Protein AF-A0A9N9FLN1-F1 (afdb_monomer)

Foldseek 3Di:
DPDPPPQPPPPCQFVNFDPAQDDPVCLQVLLQDATPAAFEEQDDQPDPCVVVRRSHHDHDPDGSDVLLRQLLNCLRPQAQQDDDPVSVVVLCCSLAVSLLQSLCVSVVQGKDKDAPDDPPDPPDPVQLAARMFIDTLLATAEGEHEEAAPVCQVVSLVSVLVSVVLDDCQRHFQDPWGWYWYYYHQKIWTDTSVGTRDIARSNDSVSSSSSSSSNSSSSSSVVNCVVRGDPPDPHHQQDWDDDPQWIWHHPSFWIWIAHPNDIDIDGDPDPD

Radius of gyration: 19.83 Å; Cα contacts (8 Å, |Δi|>4): 459; chains: 1; bounding box: 47×54×63 Å

Organism: NCBI:txid1117310

Secondary structure (DSSP, 8-state):
---SS-----GGGTSPPPSSPPPTTTHHHHHTPPPSSPEEESSPP-STTHHHHTTTEEE-SS-S-HHHHHHHHHHHHPPPS-SSHHHHHHHHIIIIIHHHHHHHHHTT--EEEEE-----SS---TTTS-SEEEEETTEEEEEEEEESSGGGHHHHHHHHHHHHS---HHHHTT-S--EEEEEETTEEEEEETTEEEEEEETTSHHHHHHHHHHHHHHHHHHHHHGGGS-SS--S-TT-EEEETTEEEEE-SSEEEEEETTEEEEEE-----

Mean predicted aligned error: 9.8 Å

Structure (mmCIF, N/CA/C/O backbone):
data_AF-A0A9N9FLN1-F1
#
_entry.id   AF-A0A9N9FLN1-F1
#
loop_
_atom_site.group_PDB
_atom_site.id
_atom_site.type_symbol
_atom_site.label_atom_id
_atom_site.label_alt_id
_atom_site.label_comp_id
_atom_site.label_asym_id
_atom_site.label_entity_id
_atom_site.label_seq_id
_atom_site.pdbx_PDB_ins_code
_atom_site.Cartn_x
_atom_site.Cartn_y
_atom_site.Cartn_z
_atom_site.occupancy
_atom_site.B_iso_or_equiv
_atom_site.auth_seq_id
_atom_site.auth_comp_id
_atom_site.auth_asym_id
_atom_site.auth_atom_id
_atom_site.pdbx_PDB_model_num
ATOM 1 N N . GLN A 1 1 ? 23.215 33.094 4.481 1.00 39.38 1 GLN A N 1
ATOM 2 C CA . GLN A 1 1 ? 21.922 32.629 5.021 1.00 39.38 1 GLN A CA 1
ATOM 3 C C . GLN A 1 1 ? 20.939 32.467 3.861 1.00 39.38 1 GLN A C 1
ATOM 5 O O . GLN A 1 1 ? 19.876 33.055 3.868 1.00 39.38 1 GLN A O 1
ATOM 10 N N . GLU A 1 2 ? 21.327 31.676 2.857 1.00 38.28 2 GLU A N 1
ATOM 11 C CA . GLU A 1 2 ? 20.581 31.405 1.618 1.00 38.28 2 GLU A CA 1
ATOM 12 C C . GLU A 1 2 ? 21.163 30.105 1.050 1.00 38.28 2 GLU A C 1
ATOM 14 O O . GLU A 1 2 ? 22.106 30.153 0.278 1.00 38.28 2 GLU A O 1
ATOM 19 N N . PHE A 1 3 ? 20.736 28.940 1.548 1.00 33.19 3 PHE A N 1
ATOM 20 C CA . PHE A 1 3 ? 21.097 27.630 0.965 1.00 33.19 3 PHE A CA 1
ATOM 21 C C . PHE A 1 3 ? 20.171 26.494 1.450 1.00 33.19 3 PHE A C 1
ATOM 23 O O . PHE A 1 3 ? 20.606 25.358 1.608 1.00 33.19 3 PHE A O 1
ATOM 30 N N . LEU A 1 4 ? 18.886 26.773 1.712 1.00 35.00 4 LEU A N 1
ATOM 31 C CA . LEU A 1 4 ? 17.914 25.745 2.134 1.00 35.00 4 LEU A CA 1
ATOM 32 C C . LEU A 1 4 ? 16.505 25.951 1.543 1.00 35.00 4 LEU A C 1
ATOM 34 O O . LEU A 1 4 ? 15.507 25.702 2.209 1.00 35.00 4 LEU A O 1
ATOM 38 N N . THR A 1 5 ? 16.404 26.384 0.287 1.00 37.31 5 THR A N 1
ATOM 39 C CA . THR A 1 5 ? 15.105 26.636 -0.372 1.00 37.31 5 THR A CA 1
ATOM 40 C C . THR A 1 5 ? 15.043 26.119 -1.812 1.00 37.31 5 THR A C 1
ATOM 42 O O . THR A 1 5 ? 14.491 26.784 -2.673 1.00 37.31 5 THR A O 1
ATOM 45 N N . ASN A 1 6 ? 15.599 24.934 -2.108 1.00 36.78 6 ASN A N 1
ATOM 46 C CA . ASN A 1 6 ? 15.465 24.329 -3.448 1.00 36.78 6 ASN A CA 1
ATOM 47 C C . ASN A 1 6 ? 15.562 22.786 -3.450 1.00 36.78 6 ASN A C 1
ATOM 49 O O . ASN A 1 6 ? 16.490 22.212 -4.012 1.00 36.78 6 ASN A O 1
ATOM 53 N N . LYS A 1 7 ? 14.620 22.092 -2.793 1.00 41.94 7 LYS A N 1
ATOM 54 C CA . LYS A 1 7 ? 14.472 20.620 -2.900 1.00 41.94 7 LYS A CA 1
ATOM 55 C C . LYS A 1 7 ? 13.022 20.124 -3.013 1.00 41.94 7 LYS A C 1
ATOM 57 O O . LYS A 1 7 ? 12.770 18.946 -2.800 1.00 41.94 7 LYS A O 1
ATOM 62 N N . ASN A 1 8 ? 12.085 20.995 -3.382 1.00 46.22 8 ASN A N 1
ATOM 63 C CA . ASN A 1 8 ? 10.718 20.588 -3.712 1.00 46.22 8 ASN A CA 1
ATOM 64 C C . ASN A 1 8 ? 10.559 20.533 -5.235 1.00 46.22 8 ASN A C 1
ATOM 66 O O . ASN A 1 8 ? 9.839 21.335 -5.821 1.00 46.22 8 ASN A O 1
ATOM 70 N N . GLU A 1 9 ? 11.257 19.598 -5.883 1.00 54.69 9 GLU A N 1
ATOM 71 C CA . GLU A 1 9 ? 10.738 19.056 -7.141 1.00 54.69 9 GLU A CA 1
ATOM 72 C C . GLU A 1 9 ? 9.580 18.144 -6.734 1.00 54.69 9 GLU A C 1
ATOM 74 O O . GLU A 1 9 ? 9.763 17.049 -6.205 1.00 54.69 9 GLU A O 1
ATOM 79 N N . ASP A 1 10 ? 8.398 18.748 -6.791 1.00 75.69 10 ASP A N 1
ATOM 80 C CA . ASP A 1 10 ? 7.223 18.405 -6.006 1.00 75.69 10 ASP A CA 1
ATOM 81 C C . ASP A 1 10 ? 6.702 17.016 -6.387 1.00 75.69 10 ASP A C 1
ATOM 83 O O . ASP A 1 10 ? 6.451 16.746 -7.562 1.00 75.69 10 ASP A O 1
ATOM 87 N N . ILE A 1 11 ? 6.501 16.124 -5.413 1.00 88.38 11 ILE A N 1
ATOM 88 C CA . ILE A 1 11 ? 5.856 14.822 -5.653 1.00 88.38 11 ILE A CA 1
ATOM 89 C C . ILE A 1 11 ? 4.523 14.993 -6.401 1.00 88.38 11 ILE A C 1
ATOM 91 O O . ILE A 1 11 ? 4.133 14.122 -7.178 1.00 88.38 11 ILE A O 1
ATOM 95 N N . GLU A 1 12 ? 3.872 16.147 -6.239 1.00 90.31 12 GLU A N 1
ATOM 96 C CA . GLU A 1 12 ? 2.662 16.547 -6.956 1.00 90.31 12 GLU A CA 1
ATOM 97 C C . GLU A 1 12 ? 2.828 16.635 -8.480 1.00 90.31 12 GLU A C 1
ATOM 99 O O . GLU A 1 12 ? 1.853 16.422 -9.200 1.00 90.31 12 GLU A O 1
ATOM 104 N N . ALA A 1 13 ? 4.039 16.873 -8.990 1.00 91.25 13 ALA A N 1
ATOM 105 C CA . ALA A 1 13 ? 4.315 16.867 -10.424 1.00 91.25 13 ALA A CA 1
ATOM 106 C C . ALA A 1 13 ? 4.104 15.481 -11.044 1.00 91.25 13 ALA A C 1
ATOM 108 O O . ALA A 1 13 ? 3.700 15.404 -12.200 1.00 91.25 13 ALA A O 1
ATOM 109 N N . PHE A 1 14 ? 4.348 14.411 -10.278 1.00 93.38 14 PHE A N 1
ATOM 110 C CA . PHE A 1 14 ? 4.163 13.013 -10.687 1.00 93.38 14 PHE A CA 1
ATOM 111 C C . PHE A 1 14 ? 2.836 12.430 -10.185 1.00 93.38 14 PHE A C 1
ATOM 113 O O . PHE A 1 14 ? 2.180 11.650 -10.872 1.00 93.38 14 PHE A O 1
ATOM 120 N N . PHE A 1 15 ? 2.438 12.810 -8.974 1.00 93.75 15 PHE A N 1
ATOM 121 C CA . PHE A 1 15 ? 1.274 12.304 -8.260 1.00 93.75 15 PHE A CA 1
ATOM 122 C C . PHE A 1 15 ? 0.477 13.474 -7.673 1.00 93.75 15 PHE A C 1
ATOM 124 O O . PHE A 1 15 ? 0.509 13.701 -6.462 1.00 93.75 15 PHE A O 1
ATOM 131 N N . PRO A 1 16 ? -0.262 14.229 -8.503 1.00 92.69 16 PRO A N 1
ATOM 132 C CA . PRO A 1 16 ? -1.040 15.363 -8.025 1.00 92.69 16 PRO A CA 1
ATOM 133 C C . PRO A 1 16 ? -2.087 14.901 -7.013 1.00 92.69 16 PRO A C 1
ATOM 135 O O . PRO A 1 16 ? -2.614 13.783 -7.102 1.00 92.69 16 PRO A O 1
ATOM 138 N N . LYS A 1 17 ? -2.425 15.757 -6.049 1.00 90.62 17 LYS A N 1
ATOM 139 C CA . LYS A 1 17 ? -3.502 15.457 -5.099 1.00 90.62 17 LYS A CA 1
ATOM 140 C C . LYS A 1 17 ? -4.794 15.150 -5.861 1.00 90.62 17 LYS A C 1
ATOM 142 O O . LYS A 1 17 ? -5.097 15.789 -6.868 1.00 90.62 17 LYS A O 1
ATOM 147 N N . PHE A 1 18 ? -5.568 14.176 -5.387 1.00 89.50 18 PHE A N 1
ATOM 148 C CA . PHE A 1 18 ? -6.909 13.976 -5.934 1.00 89.50 18 PHE A CA 1
ATOM 149 C C . PHE A 1 18 ? -7.767 15.215 -5.659 1.00 89.50 18 PHE A C 1
ATOM 151 O O . PHE A 1 18 ? -7.616 15.846 -4.616 1.00 89.50 18 PHE A O 1
ATOM 158 N N . ILE A 1 19 ? -8.665 15.567 -6.580 1.00 86.00 19 ILE A N 1
ATOM 159 C CA . ILE A 1 19 ? -9.515 16.766 -6.451 1.00 86.00 19 ILE A CA 1
ATOM 160 C C . ILE A 1 19 ? -10.523 16.602 -5.305 1.00 86.00 19 ILE A C 1
ATOM 162 O O . ILE A 1 19 ? -10.852 17.559 -4.610 1.00 86.00 19 ILE A O 1
ATOM 166 N N . LYS A 1 20 ? -10.996 15.372 -5.095 1.00 84.62 20 LYS A N 1
ATOM 167 C CA . LYS A 1 20 ? -11.959 15.001 -4.060 1.00 84.62 20 LYS A CA 1
ATOM 168 C C . LYS A 1 20 ? -11.554 13.685 -3.415 1.00 84.62 20 LYS A C 1
ATOM 170 O O . LYS A 1 20 ? -10.763 12.930 -3.984 1.00 84.62 20 LYS A O 1
ATOM 175 N N . LEU A 1 21 ? -12.159 13.394 -2.268 1.00 81.75 21 LEU A N 1
ATOM 176 C CA . LEU A 1 21 ? -12.114 12.050 -1.724 1.00 81.75 21 LEU A CA 1
ATOM 177 C C . LEU A 1 21 ? -12.882 11.088 -2.654 1.00 81.75 21 LEU A C 1
ATOM 179 O O . LEU A 1 21 ? -14.057 11.357 -2.920 1.00 81.75 21 LEU A O 1
ATOM 183 N N . PRO A 1 22 ? -12.266 9.985 -3.120 1.00 80.31 22 PRO A N 1
ATOM 184 C CA . PRO A 1 22 ? -12.986 8.946 -3.842 1.00 80.31 22 PRO A CA 1
ATOM 185 C C . PRO A 1 22 ? -14.141 8.380 -3.028 1.00 80.31 22 PRO A C 1
ATOM 187 O O . PRO A 1 22 ? -13.954 8.018 -1.857 1.00 80.31 22 PRO A O 1
ATOM 190 N N . ASN A 1 23 ? -15.297 8.219 -3.669 1.00 80.44 23 ASN A N 1
ATOM 191 C CA . ASN A 1 23 ? -16.299 7.289 -3.159 1.00 80.44 23 ASN A CA 1
ATOM 192 C C . ASN A 1 23 ? -15.838 5.837 -3.405 1.00 80.44 23 ASN A C 1
ATOM 194 O O . ASN A 1 23 ? -14.861 5.585 -4.109 1.00 80.44 23 ASN A O 1
ATOM 198 N N . VAL A 1 24 ? -16.541 4.875 -2.810 1.00 78.25 24 VAL A N 1
ATOM 199 C CA . VAL A 1 24 ? -16.146 3.461 -2.856 1.00 78.25 24 VAL A CA 1
ATOM 200 C C . VAL A 1 24 ? -16.157 2.876 -4.276 1.00 78.25 24 VAL A C 1
ATOM 202 O O . VAL A 1 24 ? -15.337 2.014 -4.576 1.00 78.25 24 VAL A O 1
ATOM 205 N N . GLU A 1 25 ? -17.040 3.356 -5.151 1.00 80.19 25 GLU A N 1
ATOM 206 C CA . GLU A 1 25 ? -17.157 2.897 -6.543 1.00 80.19 25 GLU A CA 1
ATOM 207 C C . GLU A 1 25 ? -15.982 3.394 -7.399 1.00 80.19 25 GLU A C 1
ATOM 209 O O . GLU A 1 25 ? -15.471 2.663 -8.241 1.00 80.19 25 GLU A O 1
ATOM 214 N N . GLU A 1 26 ? -15.499 4.610 -7.135 1.00 83.44 26 GLU A N 1
ATOM 215 C CA . GLU A 1 26 ? -14.376 5.241 -7.844 1.00 83.44 26 GLU A CA 1
ATOM 216 C C . GLU A 1 26 ? -13.002 4.751 -7.351 1.00 83.44 26 GLU A C 1
ATOM 218 O O . GLU A 1 26 ? -11.983 4.972 -8.012 1.00 83.44 26 GLU A O 1
ATOM 223 N N . LEU A 1 27 ? -12.945 4.123 -6.170 1.00 82.62 27 LEU A N 1
ATOM 224 C CA . LEU A 1 27 ? -11.689 3.764 -5.510 1.00 82.62 27 LEU A CA 1
ATOM 225 C C . LEU A 1 27 ? -10.809 2.858 -6.363 1.00 82.62 27 LEU A C 1
ATOM 227 O O . LEU A 1 27 ? -9.599 3.061 -6.380 1.00 82.62 27 LEU A O 1
ATOM 231 N N . ASN A 1 28 ? -11.385 1.863 -7.040 1.00 80.94 28 ASN A N 1
ATOM 232 C CA . ASN A 1 28 ? -10.574 0.884 -7.759 1.00 80.94 28 ASN A CA 1
ATOM 233 C C . ASN A 1 28 ? -9.781 1.549 -8.892 1.00 80.94 28 ASN A C 1
ATOM 235 O O . ASN A 1 28 ? -8.555 1.449 -8.949 1.00 80.94 28 ASN A O 1
ATOM 239 N N . ASP A 1 29 ? -10.472 2.336 -9.716 1.00 84.31 29 ASP A N 1
ATOM 240 C CA . ASP A 1 29 ? -9.860 3.072 -10.822 1.00 84.31 29 ASP A CA 1
ATOM 241 C C . ASP A 1 29 ? -8.846 4.104 -10.313 1.00 84.31 29 ASP A C 1
ATOM 243 O O . ASP A 1 29 ? -7.746 4.243 -10.857 1.00 84.31 29 ASP A O 1
ATOM 247 N N . LEU A 1 30 ? -9.171 4.805 -9.221 1.00 88.56 30 LEU A N 1
ATOM 248 C CA . LEU A 1 30 ? -8.286 5.823 -8.658 1.00 88.56 30 LEU A CA 1
ATOM 249 C C . LEU A 1 30 ? -7.017 5.230 -8.051 1.00 88.56 30 LEU A C 1
ATOM 251 O O . LEU A 1 30 ? -5.936 5.799 -8.233 1.00 88.56 30 LEU A O 1
ATOM 255 N N . LEU A 1 31 ? -7.108 4.075 -7.394 1.00 89.50 31 LEU A N 1
ATOM 256 C CA . LEU A 1 31 ? -5.949 3.376 -6.846 1.00 89.50 31 LEU A CA 1
ATOM 257 C C . LEU A 1 31 ? -4.990 2.879 -7.936 1.00 89.50 31 LEU A C 1
ATOM 259 O O . LEU A 1 31 ? -3.790 2.800 -7.678 1.00 89.50 31 LEU A O 1
ATOM 263 N N . GLN A 1 32 ? -5.470 2.669 -9.163 1.00 87.31 32 GLN A N 1
ATOM 264 C CA . GLN A 1 32 ? -4.646 2.287 -10.318 1.00 87.31 32 GLN A CA 1
ATOM 265 C C . GLN A 1 32 ? -4.161 3.465 -11.172 1.00 87.31 32 GLN A C 1
ATOM 267 O O . GLN A 1 32 ? -3.510 3.258 -12.204 1.00 87.31 32 GLN A O 1
ATOM 272 N N . THR A 1 33 ? -4.439 4.705 -10.756 1.00 91.88 33 THR A N 1
ATOM 273 C CA . THR A 1 33 ? -4.038 5.900 -11.508 1.00 91.88 33 THR A CA 1
ATOM 274 C C . THR A 1 33 ? -2.514 5.924 -11.688 1.00 91.88 33 THR A C 1
ATOM 276 O O . THR A 1 33 ? -1.794 5.958 -10.683 1.00 91.88 33 THR A O 1
ATOM 279 N N . PRO A 1 34 ? -1.996 5.917 -12.933 1.00 94.81 34 PRO A N 1
ATOM 280 C CA . PRO A 1 34 ? -0.563 6.021 -13.180 1.00 94.81 34 PRO A CA 1
ATOM 281 C C . PRO A 1 34 ? -0.034 7.399 -12.756 1.00 94.81 34 PRO A C 1
ATOM 283 O O . PRO A 1 34 ? -0.818 8.343 -12.612 1.00 94.81 34 PRO A O 1
ATOM 286 N N . PRO A 1 35 ? 1.289 7.550 -12.576 1.00 95.31 35 PRO A N 1
ATOM 287 C CA . PRO A 1 35 ? 1.868 8.877 -12.462 1.00 95.31 35 PRO A CA 1
ATOM 288 C C . PRO A 1 35 ? 1.587 9.683 -13.742 1.00 95.31 35 PRO A C 1
ATOM 290 O O . PRO A 1 35 ? 1.439 9.127 -14.831 1.00 95.31 35 PRO A O 1
ATOM 293 N N . THR A 1 36 ? 1.517 11.004 -13.617 1.00 95.19 36 THR A N 1
ATOM 294 C CA . THR A 1 36 ? 1.313 11.944 -14.741 1.00 95.19 36 THR A CA 1
ATOM 295 C C . THR A 1 36 ? 2.416 11.851 -15.793 1.00 95.19 36 THR A C 1
ATOM 297 O O . THR A 1 36 ? 2.175 12.099 -16.973 1.00 95.19 36 THR A O 1
ATOM 300 N N . GLN A 1 37 ? 3.617 11.469 -15.366 1.00 93.50 37 GLN A N 1
ATOM 301 C CA . GLN A 1 37 ? 4.755 11.152 -16.211 1.00 93.50 37 GLN A CA 1
ATOM 302 C C . GLN A 1 37 ? 5.516 9.955 -15.620 1.00 93.50 37 GLN A C 1
ATOM 304 O O . GLN A 1 37 ? 5.497 9.771 -14.401 1.00 93.50 37 GLN A O 1
ATOM 309 N N . PRO A 1 38 ? 6.190 9.134 -16.441 1.00 94.56 38 PRO A N 1
ATOM 310 C CA . PRO A 1 38 ? 6.887 7.953 -15.946 1.00 94.56 38 PRO A CA 1
ATOM 311 C C . PRO A 1 38 ? 7.956 8.306 -14.902 1.00 94.56 38 PRO A C 1
ATOM 313 O O . PRO A 1 38 ? 8.709 9.264 -15.072 1.00 94.56 38 PRO A O 1
ATOM 316 N N . ILE A 1 39 ? 8.041 7.513 -13.835 1.00 95.00 39 ILE A N 1
ATOM 317 C CA . ILE A 1 39 ? 9.051 7.669 -12.787 1.00 95.00 39 ILE A CA 1
ATOM 318 C C . ILE A 1 39 ? 10.407 7.215 -13.309 1.00 95.00 39 ILE A C 1
ATOM 320 O O . ILE A 1 39 ? 10.560 6.115 -13.839 1.00 95.00 39 ILE A O 1
ATOM 324 N N . GLU A 1 40 ? 11.411 8.058 -13.125 1.00 94.56 40 GLU A N 1
ATOM 325 C CA . GLU A 1 40 ? 12.783 7.736 -13.485 1.00 94.56 40 GLU A CA 1
ATOM 326 C C . GLU A 1 40 ? 13.343 6.654 -12.551 1.00 94.56 40 GLU A C 1
ATOM 328 O O . GLU A 1 40 ? 13.379 6.819 -11.330 1.00 94.56 40 GLU A O 1
ATOM 333 N N . VAL A 1 41 ? 13.790 5.543 -13.133 1.00 94.81 41 VAL A N 1
ATOM 334 C CA . VAL A 1 41 ? 14.356 4.386 -12.427 1.00 94.81 41 VAL A CA 1
ATOM 335 C C . VAL A 1 41 ? 15.773 4.104 -12.907 1.00 94.81 41 VAL A C 1
ATOM 337 O O . VAL A 1 41 ? 16.114 4.369 -14.065 1.00 94.81 41 VAL A O 1
ATOM 340 N N . ARG A 1 42 ? 16.616 3.567 -12.026 1.00 92.44 42 ARG A N 1
ATOM 341 C CA . ARG A 1 42 ? 17.992 3.178 -12.378 1.00 92.44 42 ARG A CA 1
ATOM 342 C C . ARG A 1 42 ? 18.033 1.759 -12.923 1.00 92.44 42 ARG A C 1
ATOM 344 O O . ARG A 1 42 ? 18.808 1.467 -13.841 1.00 92.44 42 ARG A O 1
ATOM 351 N N . GLU A 1 43 ? 17.190 0.906 -12.358 1.00 89.00 43 GLU A N 1
ATOM 352 C CA . GLU A 1 43 ? 17.158 -0.515 -12.647 1.00 89.00 43 GLU A CA 1
ATOM 353 C C . GLU A 1 43 ? 16.539 -0.796 -14.014 1.00 89.00 43 GLU A C 1
ATOM 355 O O . GLU A 1 43 ? 15.642 -0.101 -14.501 1.00 89.00 43 GLU A O 1
ATOM 360 N N . GLN A 1 44 ? 17.062 -1.827 -14.671 1.00 81.94 44 GLN A N 1
ATOM 361 C CA . GLN A 1 44 ? 16.551 -2.268 -15.958 1.00 81.94 44 GLN A CA 1
ATOM 362 C C . GLN A 1 44 ? 15.489 -3.343 -15.743 1.00 81.94 44 GLN A C 1
ATOM 364 O O . GLN A 1 44 ? 15.751 -4.378 -15.138 1.00 81.94 44 GLN A O 1
ATOM 369 N N . VAL A 1 45 ? 14.304 -3.137 -16.315 1.00 80.12 45 VAL A N 1
ATOM 370 C CA . VAL A 1 45 ? 13.325 -4.217 -16.458 1.00 80.12 45 VAL A CA 1
ATOM 371 C C . VAL A 1 45 ? 13.781 -5.122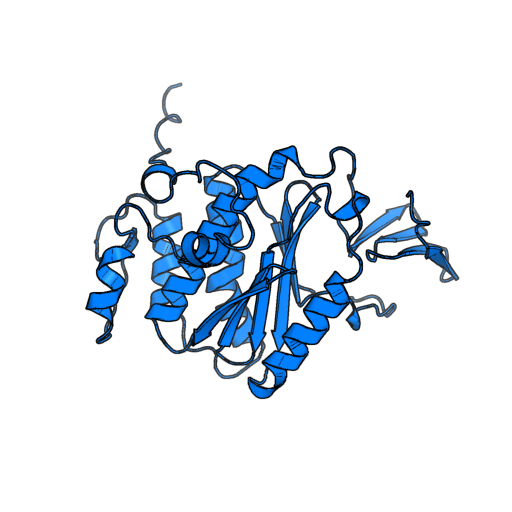 -17.598 1.00 80.12 45 VAL A C 1
ATOM 373 O O . VAL A 1 45 ? 13.900 -4.677 -18.740 1.00 80.12 45 VAL A O 1
ATOM 376 N N . LEU A 1 46 ? 14.065 -6.381 -17.275 1.00 69.38 46 LEU A N 1
ATOM 377 C CA . LEU A 1 46 ? 14.545 -7.394 -18.225 1.00 69.38 46 LEU A CA 1
ATOM 378 C C . LEU A 1 46 ? 13.402 -8.153 -18.925 1.00 69.38 46 LEU A C 1
ATOM 380 O O . LEU A 1 46 ? 13.660 -9.040 -19.732 1.00 69.38 46 LEU A O 1
ATOM 384 N N . ASP A 1 47 ? 12.151 -7.814 -18.609 1.00 65.38 47 ASP A N 1
ATOM 385 C CA . ASP A 1 47 ? 10.969 -8.611 -18.934 1.00 65.38 47 ASP A CA 1
ATOM 386 C C . ASP A 1 47 ? 10.214 -8.130 -20.190 1.00 65.38 47 ASP A C 1
ATOM 388 O O . ASP A 1 47 ? 10.232 -6.952 -20.565 1.00 65.38 47 ASP A O 1
ATOM 392 N N . SER A 1 48 ? 9.473 -9.058 -20.794 1.00 63.03 48 SER A N 1
ATOM 393 C CA . SER A 1 48 ? 8.502 -8.868 -21.879 1.00 63.03 48 SER A CA 1
ATOM 394 C C . SER A 1 48 ? 7.415 -7.823 -21.572 1.00 63.03 48 SER A C 1
ATOM 396 O O . SER A 1 48 ? 6.838 -7.228 -22.486 1.00 63.03 48 SER A O 1
ATOM 398 N N . ASP A 1 49 ? 7.188 -7.523 -20.292 1.00 67.62 49 ASP A N 1
ATOM 399 C CA . ASP A 1 49 ? 6.206 -6.549 -19.813 1.00 67.62 49 ASP A CA 1
ATOM 400 C C . ASP A 1 49 ? 6.651 -5.080 -19.907 1.00 67.62 49 ASP A C 1
ATOM 402 O O . ASP A 1 49 ? 5.863 -4.182 -19.591 1.00 67.62 49 ASP A O 1
ATOM 406 N N . LEU A 1 50 ? 7.868 -4.787 -20.390 1.00 73.25 50 LEU A N 1
ATOM 407 C CA . LEU A 1 50 ? 8.375 -3.412 -20.498 1.00 73.25 50 LEU A CA 1
ATOM 408 C C . LEU A 1 50 ? 7.387 -2.474 -21.212 1.00 73.25 50 LEU A C 1
ATOM 410 O O . LEU A 1 50 ? 7.234 -1.324 -20.810 1.00 73.25 50 LEU A O 1
ATOM 414 N N . ALA A 1 51 ? 6.677 -2.960 -22.236 1.00 82.56 51 ALA A N 1
ATOM 415 C CA . ALA A 1 51 ? 5.671 -2.176 -22.952 1.00 82.56 51 ALA A CA 1
ATOM 416 C C . ALA A 1 51 ? 4.509 -1.712 -22.052 1.00 82.56 51 ALA A C 1
ATOM 418 O O . ALA A 1 51 ? 4.087 -0.560 -22.163 1.00 82.56 51 ALA A O 1
ATOM 419 N N . LYS A 1 52 ? 4.034 -2.566 -21.135 1.00 85.62 52 LYS A N 1
ATOM 420 C CA . LYS A 1 52 ? 2.963 -2.242 -20.173 1.00 85.62 52 LYS A CA 1
ATOM 421 C C . LYS A 1 52 ? 3.433 -1.245 -19.110 1.00 85.62 52 LYS A C 1
ATOM 423 O O . LYS A 1 52 ? 2.626 -0.503 -18.552 1.00 85.62 52 LYS A O 1
ATOM 428 N N . LEU A 1 53 ? 4.741 -1.211 -18.860 1.00 90.38 53 LEU A N 1
ATOM 429 C CA . LEU A 1 53 ? 5.365 -0.428 -17.799 1.00 90.38 53 LEU A CA 1
ATOM 430 C C . LEU A 1 53 ? 5.797 0.981 -18.208 1.00 90.38 53 LEU A C 1
ATOM 432 O O . LEU A 1 53 ? 6.028 1.812 -17.332 1.00 90.38 53 LEU A O 1
ATOM 436 N N . LYS A 1 54 ? 5.828 1.295 -19.510 1.00 90.75 54 LYS A N 1
ATOM 437 C CA . LYS A 1 54 ? 6.272 2.608 -20.022 1.00 90.75 54 LYS A CA 1
ATOM 438 C C . LYS A 1 54 ? 5.496 3.800 -19.462 1.00 90.75 54 LYS A C 1
ATOM 440 O O . LYS A 1 54 ? 6.037 4.896 -19.424 1.00 90.75 54 LYS A O 1
ATOM 445 N N . LYS A 1 55 ? 4.237 3.602 -19.054 1.00 93.81 55 LYS A N 1
ATOM 446 C CA . LYS A 1 55 ? 3.412 4.657 -18.439 1.00 93.81 55 LYS A CA 1
ATOM 447 C C . LYS A 1 55 ? 3.708 4.882 -16.951 1.00 93.81 55 LYS A C 1
ATOM 449 O O . LYS A 1 55 ? 3.262 5.875 -16.397 1.00 93.81 55 LYS A O 1
ATOM 454 N N . TYR A 1 56 ? 4.431 3.966 -16.308 1.00 94.94 56 TYR A N 1
ATOM 455 C CA . TYR A 1 56 ? 4.765 4.037 -14.885 1.00 94.94 56 TYR A CA 1
ATOM 456 C C . TYR A 1 56 ? 6.220 4.410 -14.652 1.00 94.94 56 TYR A C 1
ATOM 458 O O . TYR A 1 56 ? 6.499 5.170 -13.733 1.00 94.94 56 TYR A O 1
ATOM 466 N N . ILE A 1 57 ? 7.136 3.878 -15.464 1.00 94.31 57 ILE A N 1
ATOM 467 C CA . ILE A 1 57 ? 8.576 4.022 -15.256 1.00 94.31 57 ILE A CA 1
ATOM 468 C C . ILE A 1 57 ? 9.330 4.279 -16.560 1.00 94.31 57 ILE A C 1
ATOM 470 O O . ILE A 1 57 ? 8.932 3.827 -17.637 1.00 94.31 57 ILE A O 1
ATOM 474 N N . ILE A 1 58 ? 10.459 4.969 -16.443 1.00 93.56 58 ILE A N 1
ATOM 475 C CA . ILE A 1 58 ? 11.426 5.181 -17.516 1.00 93.56 58 ILE A CA 1
ATOM 476 C C . ILE A 1 58 ? 12.840 5.012 -16.969 1.00 93.56 58 ILE A C 1
ATOM 478 O O . ILE A 1 58 ? 13.190 5.564 -15.930 1.00 93.56 58 ILE A O 1
ATOM 482 N N . ARG A 1 59 ? 13.682 4.244 -17.663 1.00 92.50 59 ARG A N 1
ATOM 483 C CA . ARG A 1 59 ? 15.078 4.090 -17.247 1.00 92.50 59 ARG A CA 1
ATOM 484 C C . ARG A 1 59 ? 15.836 5.392 -17.489 1.00 92.50 59 ARG A C 1
ATOM 486 O O . ARG A 1 59 ? 15.869 5.874 -18.620 1.00 92.50 59 ARG A O 1
ATOM 493 N N . SER A 1 60 ? 16.499 5.905 -16.459 1.00 92.19 60 SER A N 1
ATOM 494 C CA . SER A 1 60 ? 17.312 7.115 -16.548 1.00 92.19 60 SER A CA 1
ATOM 495 C C . SER A 1 60 ? 18.548 7.036 -15.641 1.00 92.19 60 SER A C 1
ATOM 497 O O . SER A 1 60 ? 18.452 6.588 -14.499 1.00 92.19 60 SER A O 1
ATOM 499 N N . PRO A 1 61 ? 19.729 7.493 -16.102 1.00 87.94 61 PRO A N 1
ATOM 500 C CA . PRO A 1 61 ? 20.919 7.595 -15.255 1.00 87.94 61 PRO A CA 1
ATOM 501 C C . PRO A 1 61 ? 20.825 8.734 -14.226 1.00 87.94 61 PRO A C 1
ATOM 503 O O . PRO A 1 61 ? 21.613 8.778 -13.281 1.00 87.94 61 PRO A O 1
ATOM 506 N N . ARG A 1 62 ? 19.893 9.675 -14.413 1.00 89.56 62 ARG A N 1
ATOM 507 C CA . ARG A 1 62 ? 19.622 10.789 -13.499 1.00 89.56 62 ARG A CA 1
ATOM 508 C C . ARG A 1 62 ? 18.170 10.702 -13.057 1.00 89.56 62 ARG A C 1
ATOM 510 O O . ARG A 1 62 ? 17.306 10.497 -13.896 1.00 89.56 62 ARG A O 1
ATOM 517 N N . VAL A 1 63 ? 17.930 10.841 -11.759 1.00 91.19 63 VAL A N 1
ATOM 518 C CA . VAL A 1 63 ? 16.576 10.780 -11.203 1.00 91.19 63 VAL A CA 1
ATOM 519 C C . VAL A 1 63 ? 16.269 12.076 -10.465 1.00 91.19 63 VAL A C 1
ATOM 521 O O . VAL A 1 63 ? 17.079 12.504 -9.636 1.00 91.19 63 VAL A O 1
ATOM 524 N N . SER A 1 64 ? 15.119 12.678 -10.754 1.00 89.50 64 SER A N 1
ATOM 525 C CA . SER A 1 64 ? 14.637 13.906 -10.114 1.00 89.50 64 SER A CA 1
ATOM 526 C C . SER A 1 64 ? 14.298 13.689 -8.643 1.00 89.50 64 SER A C 1
ATOM 528 O O . SER A 1 64 ? 14.715 14.465 -7.788 1.00 89.50 64 SER A O 1
ATOM 530 N N . ILE A 1 65 ? 13.601 12.591 -8.321 1.00 91.56 65 ILE A N 1
ATOM 531 C CA . ILE A 1 65 ? 13.178 12.279 -6.947 1.00 91.56 65 ILE A CA 1
ATOM 532 C C . ILE A 1 65 ? 13.761 10.919 -6.524 1.00 91.56 65 ILE A C 1
ATOM 534 O O . ILE A 1 65 ? 13.161 9.871 -6.793 1.00 91.56 65 ILE A O 1
ATOM 538 N N . PRO A 1 66 ? 14.937 10.895 -5.861 1.00 93.12 66 PRO A N 1
ATOM 539 C CA . PRO A 1 66 ? 15.616 9.659 -5.469 1.00 93.12 66 PRO A CA 1
ATOM 540 C C . PRO A 1 66 ? 14.786 8.740 -4.573 1.00 93.12 66 PRO A C 1
ATOM 542 O O . PRO A 1 66 ? 14.958 7.524 -4.627 1.00 93.12 66 PRO A O 1
ATOM 545 N N . GLU A 1 67 ? 13.935 9.299 -3.716 1.00 94.00 67 GLU A N 1
ATOM 546 C CA . GLU A 1 67 ? 13.004 8.576 -2.849 1.00 94.00 67 GLU A CA 1
ATOM 547 C C . GLU A 1 67 ? 12.003 7.766 -3.671 1.00 94.00 67 GLU A C 1
ATOM 549 O O . GLU A 1 67 ? 11.901 6.562 -3.461 1.00 94.00 67 GLU A O 1
ATOM 554 N N . LEU A 1 68 ? 11.323 8.401 -4.635 1.00 93.62 68 LEU A N 1
ATOM 555 C CA . LEU A 1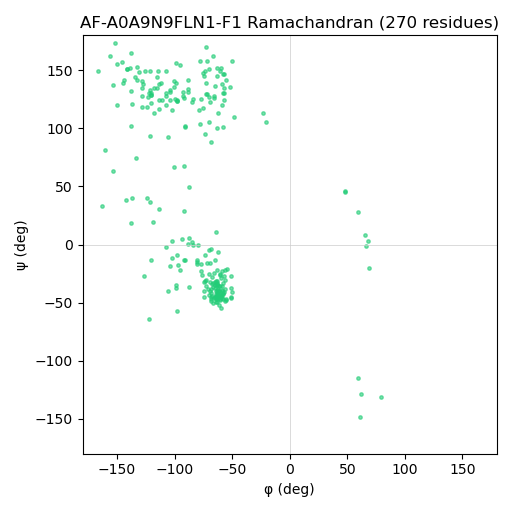 68 ? 10.374 7.738 -5.533 1.00 93.62 68 LEU A CA 1
ATOM 556 C C . LEU A 1 68 ? 11.078 6.694 -6.394 1.00 93.62 68 LEU A C 1
ATOM 558 O O . LEU A 1 68 ? 10.649 5.546 -6.419 1.00 93.62 68 LEU A O 1
ATOM 562 N N . SER A 1 69 ? 12.195 7.062 -7.026 1.00 95.12 69 SER A N 1
ATOM 563 C CA . SER A 1 69 ? 13.004 6.144 -7.837 1.00 95.12 69 SER A CA 1
ATOM 564 C C . SER A 1 69 ? 13.334 4.850 -7.081 1.00 95.12 69 SER A C 1
ATOM 566 O O . SER A 1 69 ? 13.135 3.767 -7.625 1.00 95.12 69 SER A O 1
ATOM 568 N N . ARG A 1 70 ? 13.740 4.941 -5.806 1.00 95.50 70 ARG A N 1
ATOM 569 C CA . ARG A 1 70 ? 14.062 3.768 -4.973 1.00 95.50 70 ARG A CA 1
ATOM 570 C C . ARG A 1 70 ? 12.873 2.838 -4.728 1.00 95.50 70 ARG A C 1
ATOM 572 O O . ARG A 1 70 ? 13.084 1.633 -4.627 1.00 95.50 70 ARG A O 1
ATOM 579 N N . LEU A 1 71 ? 11.649 3.361 -4.630 1.00 96.25 71 LEU A N 1
ATOM 580 C CA . LEU A 1 71 ? 10.451 2.526 -4.461 1.00 96.25 71 LEU A CA 1
ATOM 581 C C . LEU A 1 71 ? 10.226 1.643 -5.692 1.00 96.25 71 LEU A C 1
ATOM 583 O O . LEU A 1 71 ? 9.987 0.443 -5.567 1.00 96.25 71 LEU A O 1
ATOM 587 N N . PHE A 1 72 ? 10.348 2.230 -6.882 1.00 95.50 72 PHE A N 1
ATOM 588 C CA . PHE A 1 72 ? 10.165 1.508 -8.139 1.00 95.50 72 PHE A CA 1
ATOM 589 C C . PHE A 1 72 ? 11.356 0.595 -8.454 1.00 95.50 72 PHE A C 1
ATOM 591 O O . PHE A 1 72 ? 11.134 -0.546 -8.846 1.00 95.50 72 PHE A O 1
ATOM 598 N N . ASP A 1 73 ? 12.597 1.025 -8.203 1.00 94.56 73 ASP A N 1
ATOM 599 C CA . ASP A 1 73 ? 13.787 0.163 -8.301 1.00 94.56 73 ASP A CA 1
ATOM 600 C C . ASP A 1 73 ? 13.641 -1.073 -7.387 1.00 94.56 73 ASP A C 1
ATOM 602 O O . ASP A 1 73 ? 13.927 -2.201 -7.796 1.00 94.56 73 ASP A O 1
ATOM 606 N N . GLY A 1 74 ? 13.113 -0.890 -6.170 1.00 93.00 74 GLY A N 1
ATOM 607 C CA . GLY A 1 74 ? 12.778 -1.982 -5.254 1.00 93.00 74 GLY A CA 1
ATOM 608 C C . GLY A 1 74 ? 11.698 -2.922 -5.801 1.00 93.00 74 GLY A C 1
ATOM 609 O O . GLY A 1 74 ? 11.834 -4.141 -5.706 1.00 93.00 74 GLY A O 1
ATOM 610 N N . ALA A 1 75 ? 10.647 -2.396 -6.434 1.00 93.12 75 ALA A N 1
ATOM 611 C CA . ALA A 1 75 ? 9.631 -3.221 -7.095 1.00 93.12 75 ALA A CA 1
ATOM 612 C C . ALA A 1 75 ? 10.193 -4.020 -8.283 1.00 93.12 75 ALA A C 1
ATOM 614 O O . ALA A 1 75 ? 9.788 -5.160 -8.508 1.00 93.12 75 ALA A O 1
ATOM 615 N N . ILE A 1 76 ? 11.153 -3.457 -9.018 1.00 92.06 76 ILE A N 1
ATOM 616 C CA . ILE A 1 76 ? 11.814 -4.136 -10.139 1.00 92.06 76 ILE A CA 1
ATOM 617 C C . ILE A 1 76 ? 12.686 -5.287 -9.623 1.00 92.06 76 ILE A C 1
ATOM 619 O O . ILE A 1 76 ? 12.587 -6.408 -10.122 1.00 92.06 76 ILE A O 1
ATOM 623 N N . THR A 1 77 ? 13.507 -5.013 -8.608 1.00 89.56 77 THR A N 1
ATOM 624 C CA . THR A 1 77 ? 14.578 -5.913 -8.143 1.00 89.56 77 THR A CA 1
ATOM 625 C C . THR A 1 77 ? 14.171 -6.870 -7.031 1.00 89.56 77 THR A C 1
ATOM 627 O O . THR A 1 77 ? 14.911 -7.816 -6.753 1.00 89.56 77 THR A O 1
ATOM 630 N N . SER A 1 78 ? 13.019 -6.656 -6.389 1.00 83.19 78 SER A N 1
ATOM 631 C CA . SER A 1 78 ? 12.552 -7.553 -5.332 1.00 83.19 78 SER A CA 1
ATOM 632 C C . SER A 1 78 ? 12.432 -8.983 -5.854 1.00 83.19 78 SER A C 1
ATOM 634 O O . SER A 1 78 ? 11.821 -9.210 -6.905 1.00 83.19 78 SER A O 1
ATOM 636 N N . PRO A 1 79 ? 12.999 -9.963 -5.129 1.00 71.94 79 PRO A N 1
ATOM 637 C CA . PRO A 1 79 ? 12.801 -11.355 -5.478 1.00 71.94 79 PRO A CA 1
ATOM 638 C C . PRO A 1 79 ? 11.317 -11.702 -5.335 1.00 71.94 79 PRO A C 1
ATOM 640 O O . PRO A 1 79 ? 10.613 -11.133 -4.498 1.00 71.94 79 PRO A O 1
ATOM 643 N N . SER A 1 80 ? 10.848 -12.674 -6.121 1.00 68.94 80 SER A N 1
ATOM 644 C CA . SER A 1 80 ? 9.518 -13.249 -5.904 1.00 68.94 80 SER A CA 1
ATOM 645 C C . SER A 1 80 ? 9.396 -13.672 -4.434 1.00 68.94 80 SER A C 1
ATOM 647 O O . SER A 1 80 ? 10.338 -14.309 -3.939 1.00 68.94 80 SER A O 1
ATOM 649 N N . PRO A 1 81 ? 8.273 -13.384 -3.742 1.00 65.69 81 PRO A N 1
ATOM 650 C CA . PRO A 1 81 ? 8.105 -13.750 -2.340 1.00 65.69 81 PRO A CA 1
ATOM 651 C C . PRO A 1 81 ? 8.268 -15.267 -2.206 1.00 65.69 81 PRO A C 1
ATOM 653 O O . PRO A 1 81 ? 7.414 -16.044 -2.596 1.00 65.69 81 PRO A O 1
ATOM 656 N N . SER A 1 82 ? 9.413 -15.755 -1.763 1.00 64.75 82 SER A N 1
ATOM 657 C CA . SER A 1 82 ? 9.681 -17.192 -1.744 1.00 64.75 82 SER A CA 1
ATOM 658 C C . SER A 1 82 ? 10.617 -17.530 -0.600 1.00 64.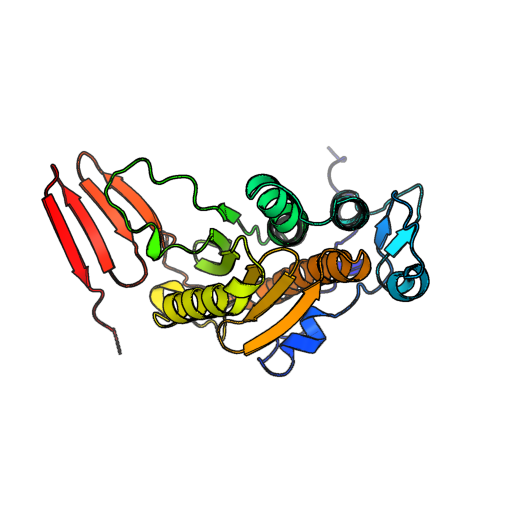75 82 SER A C 1
ATOM 660 O O . SER A 1 82 ? 11.352 -16.683 -0.081 1.00 64.75 82 SER A O 1
ATOM 662 N N . GLY A 1 83 ? 10.541 -18.782 -0.157 1.00 69.88 83 GLY A N 1
ATOM 663 C CA . GLY A 1 83 ? 11.236 -19.228 1.040 1.00 69.88 83 GLY A CA 1
ATOM 664 C C . GLY A 1 83 ? 10.502 -18.814 2.314 1.00 69.88 83 GLY A C 1
ATOM 665 O O . GLY A 1 83 ? 9.309 -19.072 2.458 1.00 69.88 83 GLY A O 1
ATOM 666 N N . SER A 1 84 ? 11.235 -18.236 3.264 1.00 73.12 84 SER A N 1
ATOM 667 C CA . SER A 1 84 ? 10.751 -18.013 4.627 1.00 73.12 84 SER A CA 1
ATOM 668 C C . SER A 1 84 ? 9.691 -16.909 4.725 1.00 73.12 84 SER A C 1
ATOM 670 O O . SER A 1 84 ? 9.639 -15.981 3.919 1.00 73.12 84 SER A O 1
ATOM 672 N N . VAL A 1 85 ? 8.900 -16.962 5.798 1.00 71.25 85 VAL A N 1
ATOM 673 C CA . VAL A 1 85 ? 7.969 -15.898 6.218 1.00 71.25 85 VAL A CA 1
ATOM 674 C C . VAL A 1 85 ? 8.658 -14.534 6.278 1.00 71.25 85 VAL A C 1
ATOM 676 O O . VAL A 1 85 ? 8.122 -13.535 5.809 1.00 71.25 85 VAL A O 1
ATOM 679 N N . ALA A 1 86 ? 9.894 -14.500 6.786 1.00 72.94 86 ALA A N 1
ATOM 680 C CA . ALA A 1 86 ? 10.682 -13.277 6.879 1.00 72.94 86 ALA A CA 1
ATOM 681 C C . ALA A 1 86 ? 10.962 -12.657 5.498 1.00 72.94 86 ALA A C 1
ATOM 683 O O . ALA A 1 86 ? 10.853 -11.443 5.345 1.00 72.94 86 ALA A O 1
ATOM 684 N N . ASN A 1 87 ? 11.253 -13.473 4.479 1.00 75.06 87 ASN A N 1
ATOM 685 C CA . ASN A 1 87 ? 11.456 -12.983 3.112 1.00 75.06 87 ASN A CA 1
ATOM 686 C C . ASN A 1 87 ? 10.164 -12.410 2.511 1.00 75.06 87 ASN A C 1
ATOM 688 O O . ASN A 1 87 ? 10.202 -11.409 1.789 1.00 75.06 87 ASN A O 1
ATOM 692 N N . ARG A 1 88 ? 9.012 -13.014 2.828 1.00 81.12 88 ARG A N 1
ATOM 693 C CA . ARG A 1 88 ? 7.704 -12.495 2.405 1.00 81.12 88 ARG A CA 1
ATOM 694 C C . ARG A 1 88 ? 7.406 -11.150 3.063 1.00 81.12 88 ARG A C 1
ATOM 696 O O . ARG A 1 88 ? 7.098 -10.207 2.344 1.00 81.12 88 ARG A O 1
ATOM 703 N N . HIS A 1 89 ? 7.627 -11.021 4.375 1.00 83.25 89 HIS A N 1
ATOM 704 C CA . HIS A 1 89 ? 7.467 -9.749 5.097 1.00 83.25 89 HIS A CA 1
ATOM 705 C C . HIS A 1 89 ? 8.350 -8.643 4.517 1.00 83.25 89 HIS A C 1
ATOM 707 O O . HIS A 1 89 ? 7.874 -7.530 4.330 1.00 83.25 89 HIS A O 1
ATOM 713 N N . ILE A 1 90 ? 9.611 -8.947 4.181 1.00 85.19 90 ILE A N 1
ATOM 714 C CA . ILE A 1 90 ? 10.508 -7.986 3.517 1.00 85.19 90 ILE A CA 1
ATOM 715 C C . ILE A 1 90 ? 9.904 -7.514 2.192 1.00 85.19 90 ILE A C 1
ATOM 717 O O . ILE A 1 90 ? 9.928 -6.322 1.893 1.00 85.19 90 ILE A O 1
ATOM 721 N N . THR A 1 91 ? 9.344 -8.436 1.409 1.00 87.81 91 THR A N 1
ATOM 722 C CA . THR A 1 91 ? 8.752 -8.102 0.109 1.00 87.81 91 THR A CA 1
ATOM 723 C C . THR A 1 91 ? 7.488 -7.259 0.275 1.00 87.81 91 THR A C 1
ATOM 725 O O . THR A 1 91 ? 7.362 -6.214 -0.356 1.00 87.81 91 THR A O 1
ATOM 728 N N . TRP A 1 92 ? 6.578 -7.646 1.167 1.00 88.44 92 TRP A N 1
ATOM 729 C CA . TRP A 1 92 ? 5.367 -6.874 1.459 1.00 88.44 92 TRP A CA 1
ATOM 730 C C . TRP A 1 92 ? 5.693 -5.493 2.038 1.00 88.44 92 TRP A C 1
ATOM 732 O O . TRP A 1 92 ? 5.085 -4.497 1.645 1.00 88.44 92 TRP A O 1
ATOM 742 N N . ASP A 1 93 ? 6.715 -5.392 2.889 1.00 91.00 93 ASP A N 1
ATOM 743 C CA . ASP A 1 93 ? 7.197 -4.106 3.393 1.00 91.00 93 ASP A CA 1
ATOM 744 C C . ASP A 1 93 ? 7.736 -3.210 2.289 1.00 91.00 93 ASP A C 1
ATOM 746 O O . ASP A 1 93 ? 7.416 -2.022 2.257 1.00 91.00 93 ASP A O 1
ATOM 750 N N . LEU A 1 94 ? 8.522 -3.766 1.371 1.00 92.12 94 LEU A N 1
ATOM 751 C CA . LEU A 1 94 ? 9.078 -3.011 0.255 1.00 92.12 94 LEU A CA 1
ATOM 752 C C . LEU A 1 94 ? 7.996 -2.456 -0.676 1.00 92.12 94 LEU A C 1
ATOM 754 O O . LEU A 1 94 ? 8.167 -1.365 -1.213 1.00 92.12 94 LEU A O 1
ATOM 758 N N . LEU A 1 95 ? 6.895 -3.187 -0.859 1.00 93.38 95 LEU A N 1
ATOM 759 C CA . LEU A 1 95 ? 5.849 -2.843 -1.825 1.00 93.38 95 LEU A CA 1
ATOM 760 C C . LEU A 1 95 ? 4.672 -2.061 -1.226 1.00 93.38 95 LEU A C 1
ATOM 762 O O . LEU A 1 95 ? 3.969 -1.376 -1.967 1.00 93.38 95 LEU A O 1
ATOM 766 N N . VAL A 1 96 ? 4.461 -2.142 0.092 1.00 93.06 96 VAL A N 1
ATOM 767 C CA . VAL A 1 96 ? 3.321 -1.510 0.778 1.00 93.06 96 VAL A CA 1
ATOM 768 C C . VAL A 1 96 ? 3.786 -0.547 1.865 1.00 93.06 96 VAL A C 1
ATOM 770 O O . VAL A 1 96 ? 3.575 0.663 1.758 1.00 93.06 96 VAL A O 1
ATOM 773 N N . LYS A 1 97 ? 4.459 -1.058 2.903 1.00 93.38 97 LYS A N 1
ATOM 774 C CA . LYS A 1 97 ? 4.851 -0.274 4.086 1.00 93.38 97 LYS A CA 1
ATOM 775 C C . LYS A 1 97 ? 5.757 0.905 3.728 1.00 93.38 97 LYS A C 1
ATOM 777 O O . LYS A 1 97 ? 5.467 2.045 4.085 1.00 93.38 97 LYS A O 1
ATOM 782 N N . ILE A 1 98 ? 6.860 0.628 3.035 1.00 94.62 98 ILE A N 1
ATOM 783 C CA . ILE A 1 98 ? 7.882 1.620 2.694 1.00 94.62 98 ILE A CA 1
ATOM 784 C C . ILE A 1 98 ? 7.304 2.694 1.759 1.00 94.62 98 ILE A C 1
ATOM 786 O O . ILE A 1 98 ? 7.487 3.873 2.065 1.00 94.62 98 ILE A O 1
ATOM 790 N N . PRO A 1 99 ? 6.560 2.357 0.683 1.00 95.81 99 PRO A N 1
ATOM 791 C CA . PRO A 1 99 ? 5.872 3.357 -0.124 1.00 95.81 99 PRO A CA 1
ATOM 792 C C . PRO A 1 99 ? 4.942 4.261 0.688 1.00 95.81 99 PRO A C 1
ATOM 794 O O . PRO A 1 99 ? 5.048 5.477 0.553 1.00 95.81 99 PRO A O 1
ATOM 797 N N . LEU A 1 100 ? 4.099 3.711 1.573 1.00 94.75 100 LEU A N 1
ATOM 798 C CA . LEU A 1 100 ? 3.216 4.511 2.436 1.00 94.75 100 LEU A CA 1
ATOM 799 C C . LEU A 1 100 ? 4.007 5.500 3.312 1.00 94.75 100 LEU A C 1
ATOM 801 O O . LEU A 1 100 ? 3.671 6.683 3.384 1.00 94.75 100 LEU A O 1
ATOM 805 N N . GLU A 1 101 ? 5.081 5.051 3.964 1.00 94.75 101 GLU A N 1
ATOM 806 C CA . GLU A 1 101 ? 5.904 5.889 4.852 1.00 94.75 101 GLU A CA 1
ATOM 807 C C . GLU A 1 101 ? 6.691 6.969 4.092 1.00 94.75 101 GLU A C 1
ATOM 809 O O . GLU A 1 101 ? 6.714 8.138 4.496 1.00 94.75 101 GLU A O 1
ATOM 814 N N . VAL A 1 102 ? 7.324 6.602 2.975 1.00 94.75 102 VAL A N 1
ATOM 815 C CA . VAL A 1 102 ? 8.129 7.519 2.156 1.00 94.75 102 VAL A CA 1
ATOM 816 C C . VAL A 1 102 ? 7.242 8.580 1.517 1.00 94.75 102 VAL A C 1
ATOM 818 O O . VAL A 1 102 ? 7.509 9.775 1.642 1.00 94.75 102 VAL A O 1
ATOM 821 N N . VAL A 1 103 ? 6.159 8.164 0.869 1.00 94.69 103 VAL A N 1
ATOM 822 C CA . VAL A 1 103 ? 5.290 9.061 0.100 1.00 94.69 103 VAL A CA 1
ATOM 823 C C . VAL A 1 103 ? 4.504 9.978 1.026 1.00 94.69 103 VAL A C 1
ATOM 825 O O . VAL A 1 103 ? 4.384 11.168 0.750 1.00 94.69 103 VAL A O 1
ATOM 828 N N . SER A 1 104 ? 4.039 9.482 2.175 1.00 93.81 104 SER A N 1
ATOM 829 C CA . SER A 1 104 ? 3.375 10.347 3.159 1.00 93.81 104 SER A CA 1
ATOM 830 C C . SER A 1 104 ? 4.319 11.390 3.742 1.00 93.81 104 SER A C 1
ATOM 832 O O . SER A 1 104 ? 3.886 12.504 4.033 1.00 93.81 104 SER A O 1
ATOM 834 N N . SER A 1 105 ? 5.608 11.068 3.871 1.00 92.81 105 SER A N 1
ATOM 835 C CA . SER A 1 105 ? 6.629 12.034 4.278 1.00 92.81 105 SER A CA 1
ATOM 836 C C . SER A 1 105 ? 6.858 13.100 3.204 1.00 92.81 105 SER A C 1
ATOM 838 O O . SER A 1 105 ? 6.933 14.280 3.549 1.00 92.81 105 SER A O 1
ATOM 840 N N . LEU A 1 106 ?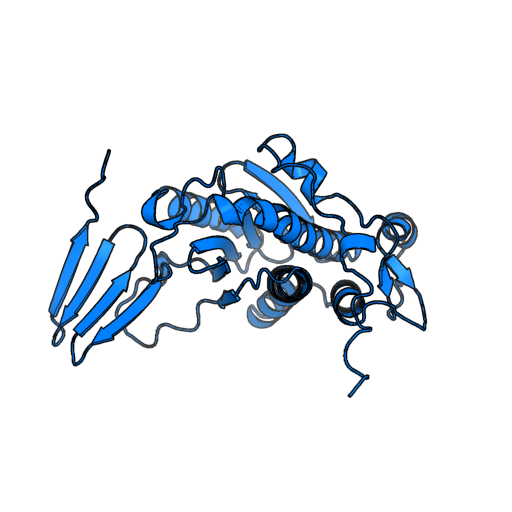 6.892 12.708 1.924 1.00 92.12 106 LEU A N 1
ATOM 841 C CA . LEU A 1 106 ? 6.975 13.634 0.785 1.00 92.12 106 LEU A CA 1
ATOM 842 C C . LEU A 1 106 ? 5.746 14.556 0.694 1.00 92.12 106 LEU A C 1
ATOM 844 O O . LEU A 1 106 ? 5.893 15.726 0.372 1.00 92.12 106 LEU A O 1
ATOM 848 N N . PHE A 1 107 ? 4.556 14.069 1.057 1.00 91.00 107 PHE A N 1
ATOM 849 C CA . PHE A 1 107 ? 3.335 14.881 1.164 1.00 91.00 107 PHE A CA 1
ATOM 850 C C . PHE A 1 107 ? 3.161 15.611 2.511 1.00 91.00 107 PHE A C 1
ATOM 852 O O . PHE A 1 107 ? 2.134 16.253 2.727 1.00 91.00 107 PHE A O 1
ATOM 859 N N . HIS A 1 108 ? 4.116 15.507 3.441 1.00 91.06 108 HIS A N 1
ATOM 860 C CA . HIS A 1 108 ? 4.050 16.103 4.786 1.00 91.06 108 HIS A CA 1
ATOM 861 C C . HIS A 1 108 ? 2.867 15.640 5.663 1.00 91.06 108 HIS A C 1
ATOM 863 O O . HIS A 1 108 ? 2.429 16.347 6.572 1.00 91.06 108 HIS A O 1
ATOM 869 N N . ILE A 1 109 ? 2.380 14.419 5.443 1.00 89.06 109 ILE A N 1
ATOM 870 C CA . ILE A 1 109 ? 1.281 13.791 6.192 1.00 89.06 109 ILE A CA 1
ATOM 871 C C . ILE A 1 109 ? 1.710 12.477 6.843 1.00 89.06 109 ILE A C 1
ATOM 873 O O . ILE A 1 109 ? 0.945 11.525 6.878 1.00 89.06 109 ILE A O 1
ATOM 877 N N . LYS A 1 110 ? 2.957 12.431 7.324 1.00 89.88 110 LYS A N 1
ATOM 878 C CA . LYS A 1 110 ? 3.649 11.281 7.929 1.00 89.88 110 LYS A CA 1
ATOM 879 C C . LYS A 1 110 ? 2.712 10.186 8.464 1.00 89.88 110 LYS A C 1
ATOM 881 O O . LYS A 1 110 ? 2.128 10.326 9.542 1.00 89.88 110 LYS A O 1
ATOM 886 N N . ILE A 1 111 ? 2.648 9.082 7.725 1.00 91.19 111 ILE A N 1
ATOM 887 C CA . ILE A 1 111 ? 2.047 7.826 8.164 1.00 91.19 111 ILE A CA 1
ATOM 888 C C . ILE A 1 111 ? 3.132 7.024 8.877 1.00 91.19 111 ILE A C 1
ATOM 890 O O . ILE A 1 111 ? 4.257 6.924 8.389 1.00 91.19 111 ILE A O 1
ATOM 894 N N . ILE A 1 112 ? 2.803 6.460 10.034 1.00 88.44 112 ILE A N 1
ATOM 895 C CA . ILE A 1 112 ? 3.697 5.566 10.776 1.00 88.44 112 ILE A CA 1
ATOM 896 C C . ILE A 1 112 ? 3.154 4.158 10.633 1.00 88.44 112 ILE A C 1
ATOM 898 O O . ILE A 1 112 ? 2.016 3.915 11.041 1.00 88.44 112 ILE A O 1
ATOM 902 N N . CYS A 1 113 ? 3.950 3.252 10.064 1.00 88.56 113 CYS A N 1
ATOM 903 C CA . CYS A 1 113 ? 3.538 1.869 9.933 1.00 88.56 113 CYS A CA 1
ATOM 904 C C . CYS A 1 113 ? 4.238 0.966 10.949 1.00 88.56 113 CYS A C 1
ATOM 906 O O . CYS A 1 113 ? 5.465 0.872 10.980 1.00 88.56 113 CYS A O 1
ATOM 908 N N . ASP A 1 114 ? 3.445 0.244 11.735 1.00 82.62 114 ASP A N 1
ATOM 909 C CA . ASP A 1 114 ? 3.937 -0.703 12.732 1.00 82.62 114 ASP A CA 1
ATOM 910 C C . ASP A 1 114 ? 3.563 -2.126 12.339 1.00 82.62 114 ASP A C 1
ATOM 912 O O . ASP A 1 114 ? 2.428 -2.392 11.946 1.00 82.62 114 ASP A O 1
ATOM 916 N N . ARG A 1 115 ? 4.510 -3.050 12.512 1.00 77.56 115 ARG A N 1
ATOM 917 C CA . ARG A 1 115 ? 4.246 -4.491 12.485 1.00 77.56 115 ARG A CA 1
ATOM 918 C C . ARG A 1 115 ? 4.032 -5.019 13.889 1.00 77.56 115 ARG A C 1
ATOM 920 O O . ARG A 1 115 ? 4.576 -4.463 14.852 1.00 77.56 115 ARG A O 1
ATOM 927 N N . ASP A 1 116 ? 3.301 -6.121 14.012 1.00 68.44 116 ASP A N 1
ATOM 928 C CA . ASP A 1 116 ? 3.221 -6.833 15.283 1.00 68.44 116 ASP A CA 1
ATOM 929 C C . ASP A 1 116 ? 4.576 -7.478 15.634 1.00 68.44 116 ASP A C 1
ATOM 931 O O . ASP A 1 116 ? 4.887 -8.616 15.285 1.00 68.44 116 ASP A O 1
ATOM 935 N N . LYS A 1 117 ? 5.443 -6.716 16.309 1.00 51.34 117 LYS A N 1
ATOM 936 C CA . LYS A 1 117 ? 6.607 -7.274 17.000 1.00 51.34 117 LYS A CA 1
ATOM 937 C C . LYS A 1 117 ? 6.097 -8.021 18.227 1.00 51.34 117 LYS A C 1
ATOM 939 O O . LYS A 1 117 ? 5.343 -7.440 18.998 1.00 51.34 117 LYS A O 1
ATOM 944 N N . GLN A 1 118 ? 6.543 -9.272 18.387 1.00 40.56 118 GLN A N 1
ATOM 945 C CA . GLN A 1 118 ? 6.265 -10.164 19.520 1.00 40.56 118 GLN A CA 1
ATOM 946 C C . GLN A 1 118 ? 5.875 -9.415 20.803 1.00 40.56 118 GLN A C 1
ATOM 948 O O . GLN A 1 118 ? 6.703 -8.733 21.411 1.00 40.56 118 GLN A O 1
ATOM 953 N N . ASP A 1 119 ? 4.624 -9.589 21.231 1.00 36.81 119 ASP A N 1
ATOM 954 C CA . ASP A 1 119 ? 4.190 -9.220 22.573 1.00 36.81 119 ASP A CA 1
ATOM 955 C C . ASP A 1 119 ? 4.978 -10.076 23.582 1.00 36.81 119 ASP A C 1
ATOM 957 O O . ASP A 1 119 ? 4.698 -11.258 23.779 1.00 36.81 119 ASP A O 1
ATOM 961 N N . LEU A 1 120 ? 6.026 -9.497 24.180 1.00 36.31 120 LEU A N 1
ATOM 962 C CA . LEU A 1 120 ? 6.822 -10.127 25.243 1.00 36.31 120 LEU A CA 1
ATOM 963 C C . LEU A 1 120 ? 6.038 -10.250 26.559 1.00 36.31 120 LEU A C 1
ATOM 965 O O . LEU A 1 120 ? 6.538 -10.825 27.527 1.00 36.31 120 LEU A O 1
ATOM 969 N N . SER A 1 121 ? 4.816 -9.715 26.624 1.00 36.97 121 SER A N 1
ATOM 970 C CA . SER A 1 121 ? 3.909 -9.964 27.731 1.00 36.97 121 SER A CA 1
ATOM 971 C C . SER A 1 121 ? 3.012 -11.153 27.391 1.00 36.97 121 SER A C 1
ATOM 973 O O . SER A 1 121 ? 2.337 -11.200 26.370 1.00 36.97 121 SER A O 1
ATOM 975 N N . THR A 1 122 ? 2.953 -12.133 28.283 1.00 37.47 122 THR A N 1
ATOM 976 C CA . THR A 1 122 ? 2.100 -13.330 28.188 1.00 37.47 122 THR A CA 1
ATOM 977 C C . THR A 1 122 ? 0.588 -13.031 28.223 1.00 37.47 122 THR A C 1
ATOM 979 O O . THR A 1 122 ? -0.231 -13.938 28.354 1.00 37.47 122 THR A O 1
ATOM 982 N N . ALA A 1 123 ? 0.179 -11.763 28.108 1.00 40.44 123 ALA A N 1
ATOM 983 C CA . ALA A 1 123 ? -1.206 -11.320 28.037 1.00 40.44 123 ALA A CA 1
ATOM 984 C C . ALA A 1 123 ? -1.654 -11.233 26.569 1.00 40.44 123 ALA A C 1
ATOM 986 O O . ALA A 1 123 ? -1.908 -10.161 26.031 1.00 40.44 123 ALA A O 1
ATOM 987 N N . THR A 1 124 ? -1.745 -12.397 25.933 1.00 41.47 124 THR A N 1
ATOM 988 C CA . THR A 1 124 ? -2.180 -12.594 24.549 1.00 41.47 124 THR A CA 1
ATOM 989 C C . THR A 1 124 ? -3.480 -11.864 24.210 1.00 41.47 124 THR A C 1
ATOM 991 O O . THR A 1 124 ? -4.562 -12.319 24.579 1.00 41.47 124 THR A O 1
ATOM 994 N N . ILE A 1 125 ? -3.370 -10.823 23.382 1.00 51.91 125 ILE A N 1
ATOM 995 C CA . ILE A 1 125 ? -4.356 -10.523 22.330 1.00 51.91 125 ILE A CA 1
ATOM 996 C C . ILE A 1 125 ? -3.647 -10.455 20.963 1.00 51.91 125 ILE A C 1
ATOM 998 O O . ILE A 1 125 ? -3.938 -9.641 20.094 1.00 51.91 125 ILE A O 1
ATOM 1002 N N . ARG A 1 126 ? -2.695 -11.370 20.754 1.00 44.88 126 ARG A N 1
ATOM 1003 C CA . ARG A 1 126 ? -1.995 -11.547 19.473 1.00 44.88 126 ARG A CA 1
ATOM 1004 C C . ARG A 1 126 ? -2.956 -11.919 18.331 1.00 44.88 126 ARG A C 1
ATOM 1006 O O . ARG A 1 126 ? -2.702 -11.609 17.183 1.00 44.88 126 ARG A O 1
ATOM 1013 N N . LEU A 1 127 ? -4.101 -12.529 18.659 1.00 51.28 127 LEU A N 1
ATOM 1014 C CA . LEU A 1 127 ? -5.119 -12.952 17.687 1.00 51.28 127 LEU A CA 1
ATOM 1015 C C . LEU A 1 127 ? -5.998 -11.809 17.146 1.00 51.28 127 LEU A C 1
ATOM 1017 O O . LEU A 1 127 ? -6.665 -11.999 16.132 1.00 51.28 127 LEU A O 1
ATOM 1021 N N . LYS A 1 128 ? -6.043 -10.635 17.797 1.00 55.97 128 LYS A N 1
ATOM 1022 C CA . LYS A 1 128 ? -6.890 -9.516 17.328 1.00 55.97 128 LYS A CA 1
ATOM 1023 C C . LYS A 1 128 ? -6.123 -8.426 16.593 1.00 55.97 128 LYS A C 1
ATOM 1025 O O . LYS A 1 128 ? -6.751 -7.573 15.969 1.00 55.97 128 LYS A O 1
ATOM 1030 N N . ARG A 1 129 ? -4.792 -8.444 16.652 1.00 61.72 129 ARG A N 1
ATOM 1031 C CA . ARG A 1 129 ? -3.940 -7.453 16.006 1.00 61.72 129 ARG A CA 1
ATOM 1032 C C . ARG A 1 129 ? -3.702 -7.877 14.539 1.00 61.72 129 ARG A C 1
ATOM 1034 O O . ARG A 1 129 ? -3.325 -9.021 14.312 1.00 61.72 129 ARG A O 1
ATOM 1041 N N . PRO A 1 130 ? -4.041 -7.050 13.532 1.00 64.00 130 PRO A N 1
ATOM 1042 C CA . PRO A 1 130 ? -3.484 -7.167 12.178 1.00 64.00 130 PRO A CA 1
ATOM 1043 C C . PRO A 1 130 ? -1.947 -7.261 12.147 1.00 64.00 130 PRO A C 1
ATOM 1045 O O . PRO A 1 130 ? -1.283 -6.800 13.074 1.00 64.00 130 PRO A O 1
ATOM 1048 N N . ASP A 1 131 ? -1.377 -7.811 11.079 1.00 81.56 131 ASP A N 1
ATOM 1049 C CA . ASP A 1 131 ? 0.079 -7.961 10.926 1.00 81.56 131 ASP A CA 1
ATOM 1050 C C . ASP A 1 131 ? 0.786 -6.626 10.644 1.00 81.56 131 ASP A C 1
ATOM 1052 O O . ASP A 1 131 ? 1.922 -6.412 11.085 1.00 81.56 131 ASP A O 1
ATOM 1056 N N . LEU A 1 132 ? 0.092 -5.697 9.973 1.00 86.19 132 LEU A N 1
ATOM 1057 C CA . LEU A 1 132 ? 0.557 -4.336 9.693 1.00 86.19 132 LEU A CA 1
ATOM 1058 C C . LEU A 1 132 ? -0.525 -3.289 10.015 1.00 86.19 132 LEU A C 1
ATOM 1060 O O . LEU A 1 132 ? -1.706 -3.473 9.719 1.00 86.19 132 LEU A O 1
ATOM 1064 N N . PHE A 1 133 ? -0.113 -2.145 10.561 1.00 85.75 133 PHE A N 1
ATOM 1065 C CA . PHE A 1 133 ? -0.958 -0.967 10.806 1.00 85.75 133 PHE A CA 1
ATOM 1066 C C . PHE A 1 133 ? -0.347 0.254 10.166 1.00 85.75 133 PHE A C 1
ATOM 1068 O O . PHE A 1 133 ? 0.872 0.362 10.164 1.00 85.75 133 PHE A O 1
ATOM 1075 N N . GLY A 1 134 ? -1.179 1.199 9.736 1.00 87.06 134 GLY A N 1
ATOM 1076 C CA . GLY A 1 134 ? -0.751 2.557 9.418 1.00 87.06 134 GLY A CA 1
ATOM 1077 C C . GLY A 1 134 ? -1.524 3.588 10.233 1.00 87.06 134 GLY A C 1
ATOM 1078 O O . GLY A 1 134 ? -2.760 3.611 10.224 1.00 87.06 134 GLY A O 1
ATOM 1079 N N . TRP A 1 135 ? -0.778 4.454 10.911 1.00 86.62 135 TRP A N 1
ATOM 1080 C CA . TRP A 1 135 ? -1.290 5.530 11.752 1.00 86.62 135 TRP A CA 1
ATOM 1081 C C . TRP A 1 135 ? -1.080 6.883 11.095 1.00 86.62 135 TRP A C 1
ATOM 1083 O O . TRP A 1 135 ? 0.043 7.221 10.722 1.00 86.62 135 TRP A O 1
ATOM 1093 N N . LEU A 1 136 ? -2.135 7.691 11.039 1.00 87.31 136 LEU A N 1
ATOM 1094 C CA . LEU A 1 136 ? -2.077 9.089 10.626 1.00 87.31 136 LEU A CA 1
ATOM 1095 C C . LEU A 1 136 ? -2.659 9.952 11.742 1.00 87.31 136 LEU A C 1
ATOM 1097 O O . LEU A 1 136 ? -3.820 9.788 12.097 1.00 87.31 136 LEU A O 1
ATOM 1101 N N . LYS A 1 137 ? -1.856 10.857 12.317 1.00 84.00 137 LYS A N 1
ATOM 1102 C CA . LYS A 1 137 ? -2.259 11.690 13.473 1.00 84.00 137 LYS A CA 1
ATOM 1103 C C . LYS A 1 137 ? -2.922 10.870 14.600 1.00 84.00 137 LYS A C 1
ATOM 1105 O O . LYS A 1 137 ? -3.972 11.243 15.107 1.00 84.00 137 LYS A O 1
ATOM 1110 N N . SER A 1 138 ? -2.320 9.730 14.949 1.00 77.62 138 SER A N 1
ATOM 1111 C CA . SER A 1 138 ? -2.825 8.763 15.946 1.00 77.62 138 SER A CA 1
ATOM 1112 C C . SER A 1 138 ? -4.125 8.029 15.584 1.00 77.62 138 SER A C 1
ATOM 1114 O O . SER A 1 138 ? -4.542 7.148 16.334 1.00 77.62 138 SER A O 1
ATOM 1116 N N . ALA A 1 139 ? -4.734 8.315 14.432 1.00 81.19 139 ALA A N 1
ATOM 1117 C CA . ALA A 1 139 ? -5.890 7.591 13.918 1.00 81.19 139 ALA A CA 1
ATOM 1118 C C . ALA A 1 139 ? -5.455 6.394 13.063 1.00 81.19 139 ALA A C 1
ATOM 1120 O O . ALA A 1 139 ? -4.483 6.477 12.304 1.00 81.19 139 ALA A O 1
ATOM 1121 N N . LEU A 1 140 ? -6.182 5.281 13.174 1.00 82.25 140 LEU A N 1
ATOM 1122 C CA . LEU A 1 140 ? -5.925 4.090 12.369 1.00 82.25 140 LEU A CA 1
ATOM 1123 C C . LEU A 1 140 ? -6.511 4.280 10.969 1.00 82.25 140 LEU A C 1
ATOM 1125 O O . LEU A 1 140 ? -7.728 4.376 10.825 1.00 82.25 140 LEU A O 1
ATOM 1129 N N . VAL A 1 141 ? -5.661 4.307 9.943 1.00 84.88 141 VAL A N 1
ATOM 1130 C CA . VAL A 1 141 ? -6.084 4.578 8.554 1.00 84.88 141 VAL A CA 1
ATOM 1131 C C . VAL A 1 141 ? -5.765 3.448 7.576 1.00 84.88 141 VAL A C 1
ATOM 1133 O O . VAL A 1 141 ? -6.295 3.434 6.464 1.00 84.88 141 VAL A O 1
ATOM 1136 N N . PHE A 1 142 ? -4.920 2.501 7.990 1.00 87.75 142 PHE A N 1
ATOM 1137 C CA . PHE A 1 142 ? -4.486 1.375 7.169 1.00 87.75 142 PHE A CA 1
ATOM 1138 C C . PHE A 1 142 ? -4.323 0.092 7.996 1.00 87.75 142 PHE A C 1
ATOM 1140 O O . PHE A 1 142 ? -3.829 0.152 9.126 1.00 87.75 142 PHE A O 1
ATOM 1147 N N . LYS A 1 143 ? -4.705 -1.063 7.437 1.00 87.69 143 LYS A N 1
ATOM 1148 C CA . LYS A 1 143 ? -4.516 -2.395 8.044 1.00 87.69 143 LYS A CA 1
ATOM 1149 C C . LYS A 1 143 ? -3.967 -3.410 7.033 1.00 87.69 143 LYS A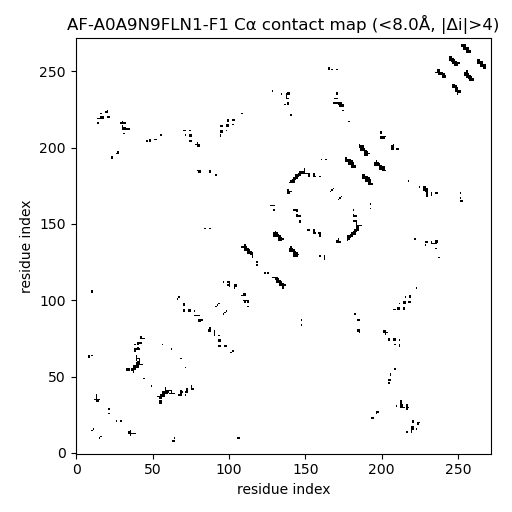 C 1
ATOM 1151 O O . LYS A 1 143 ? -4.361 -3.400 5.877 1.00 87.69 143 LYS A O 1
ATOM 1156 N N . GLY A 1 144 ? -3.114 -4.322 7.474 1.00 88.69 144 GLY A N 1
ATOM 1157 C CA . GLY A 1 144 ? -2.641 -5.458 6.686 1.00 88.69 144 GLY A CA 1
ATOM 1158 C C . GLY A 1 144 ? -2.826 -6.765 7.432 1.00 88.69 144 GLY A C 1
ATOM 1159 O O . GLY A 1 144 ? -2.487 -6.822 8.612 1.00 88.69 144 GLY A O 1
ATOM 1160 N N . GLU A 1 145 ? -3.336 -7.788 6.754 1.00 88.50 145 GLU A N 1
ATOM 1161 C CA . GLU A 1 145 ? -3.376 -9.163 7.261 1.00 88.50 145 GLU A CA 1
ATOM 1162 C C . GLU A 1 145 ? -2.597 -10.085 6.326 1.00 88.50 145 GLU A C 1
ATOM 1164 O O . GLU A 1 145 ? -2.811 -10.080 5.116 1.00 88.50 145 GLU A O 1
ATOM 1169 N N . GLU A 1 146 ? -1.700 -10.888 6.871 1.00 88.56 146 GLU A N 1
ATOM 1170 C CA . GLU A 1 146 ? -0.723 -11.643 6.105 1.00 88.56 146 GLU A CA 1
ATOM 1171 C C . GLU A 1 146 ? -0.773 -13.132 6.475 1.00 88.56 146 GLU A C 1
ATOM 1173 O O . GLU A 1 146 ? -0.900 -13.516 7.640 1.00 88.56 146 GLU A O 1
ATOM 1178 N N . LYS A 1 147 ? -0.681 -14.006 5.470 1.00 87.31 147 LYS A N 1
ATOM 1179 C CA . LYS A 1 147 ? -0.625 -15.465 5.630 1.00 87.31 147 LYS A CA 1
ATOM 1180 C C . LYS A 1 147 ? 0.492 -16.056 4.784 1.00 87.31 147 LYS A C 1
ATOM 1182 O O . LYS A 1 147 ? 0.888 -15.526 3.747 1.00 87.31 147 LYS A O 1
ATOM 1187 N N . GLU A 1 148 ? 1.018 -17.187 5.230 1.00 83.50 148 GLU A N 1
ATOM 1188 C CA . GLU A 1 148 ? 2.149 -17.824 4.557 1.00 83.50 148 GLU A CA 1
ATOM 1189 C C . GLU A 1 148 ? 1.737 -18.500 3.247 1.00 83.50 148 GLU A C 1
ATOM 1191 O O . GLU A 1 148 ? 2.417 -18.345 2.229 1.00 83.50 148 GLU A O 1
ATOM 1196 N N . ALA A 1 149 ? 0.628 -19.240 3.276 1.00 85.12 149 ALA A N 1
ATOM 1197 C CA . ALA A 1 149 ? 0.160 -20.058 2.169 1.00 85.12 149 ALA A CA 1
ATOM 1198 C C . ALA A 1 149 ? -0.931 -19.336 1.372 1.00 85.12 149 ALA A C 1
ATOM 1200 O O . ALA A 1 149 ? -1.820 -18.713 1.945 1.00 85.12 149 ALA A O 1
ATOM 1201 N N . LEU A 1 150 ? -0.881 -19.441 0.040 1.00 85.25 150 LEU A N 1
ATOM 1202 C CA . LEU A 1 150 ? -1.863 -18.807 -0.849 1.00 85.25 150 LEU A CA 1
ATOM 1203 C C . LEU A 1 150 ? -3.301 -19.281 -0.572 1.00 85.25 150 LEU A C 1
ATOM 1205 O O . LEU A 1 150 ? -4.238 -18.492 -0.646 1.00 85.25 150 LEU A O 1
ATOM 1209 N N . GLU A 1 151 ? -3.468 -20.553 -0.209 1.00 88.31 151 GLU A N 1
ATOM 1210 C CA . GLU A 1 151 ? -4.758 -21.148 0.169 1.00 88.31 151 GLU A CA 1
ATOM 1211 C C . GLU A 1 151 ? -5.430 -20.451 1.365 1.00 88.31 151 GLU A C 1
ATOM 1213 O O . GLU A 1 151 ? -6.655 -20.465 1.480 1.00 88.31 151 GLU A O 1
ATOM 1218 N N . ASP A 1 152 ? -4.653 -19.753 2.198 1.00 88.62 152 ASP A N 1
ATOM 1219 C CA . ASP A 1 152 ? -5.149 -19.006 3.352 1.00 88.62 152 ASP A CA 1
ATOM 1220 C C . ASP A 1 152 ? -5.577 -17.565 3.017 1.00 88.62 152 ASP A C 1
ATOM 1222 O O . ASP A 1 152 ? -5.947 -16.816 3.924 1.00 88.62 152 ASP A O 1
ATOM 1226 N N . ILE A 1 153 ? -5.580 -17.132 1.748 1.00 88.12 153 ILE A N 1
ATOM 1227 C CA . ILE A 1 153 ? -5.962 -15.748 1.400 1.00 88.12 153 ILE A CA 1
ATOM 1228 C C . ILE A 1 153 ? -7.386 -15.400 1.853 1.00 88.12 153 ILE A C 1
ATOM 1230 O O . ILE A 1 153 ? -7.623 -14.327 2.407 1.00 88.12 153 ILE A O 1
ATOM 1234 N N . ALA A 1 154 ? -8.325 -16.341 1.712 1.00 87.00 154 ALA A N 1
ATOM 1235 C CA . ALA A 1 154 ? -9.702 -16.170 2.170 1.00 87.00 154 ALA A CA 1
ATOM 1236 C C . ALA A 1 154 ? -9.788 -16.087 3.703 1.00 87.00 154 ALA A C 1
ATOM 1238 O O . ALA A 1 154 ? -10.620 -15.365 4.253 1.00 87.00 154 ALA A O 1
ATOM 1239 N N . LYS A 1 155 ? -8.901 -16.797 4.408 1.00 87.31 155 LYS A N 1
ATOM 1240 C CA . LYS A 1 155 ? -8.789 -16.729 5.865 1.00 87.31 155 LYS A CA 1
ATOM 1241 C C . LYS A 1 155 ? -8.226 -15.380 6.310 1.00 87.31 155 LYS A C 1
ATOM 1243 O O . LYS A 1 155 ? -8.772 -14.791 7.238 1.00 87.31 155 LYS A O 1
ATOM 1248 N N . ALA A 1 156 ? -7.196 -14.869 5.631 1.00 86.06 156 ALA A N 1
ATOM 1249 C CA . ALA A 1 156 ? -6.662 -13.526 5.863 1.00 86.06 156 ALA A CA 1
ATOM 1250 C C . ALA A 1 156 ? -7.761 -12.465 5.709 1.00 86.06 156 ALA A C 1
ATOM 1252 O O . ALA A 1 156 ? -7.959 -11.625 6.585 1.00 86.06 156 ALA A O 1
ATOM 1253 N N . GLU A 1 157 ? -8.527 -12.546 4.621 1.00 87.00 157 GLU A N 1
ATOM 1254 C CA . GLU A 1 157 ? -9.642 -11.638 4.354 1.00 87.00 157 GLU A CA 1
ATOM 1255 C C . GLU A 1 157 ? -10.718 -11.725 5.442 1.00 87.00 157 GLU A C 1
ATOM 1257 O O . GLU A 1 157 ? -11.136 -10.704 5.991 1.00 87.00 157 GLU A O 1
ATOM 1262 N N . HIS A 1 158 ? -11.120 -12.939 5.822 1.00 84.56 158 HIS A N 1
ATOM 1263 C CA . HIS A 1 158 ? -12.101 -13.148 6.882 1.00 84.56 158 HIS A CA 1
ATOM 1264 C C . HIS A 1 158 ? -11.634 -12.590 8.234 1.00 84.56 158 HIS A C 1
ATOM 1266 O O . HIS A 1 158 ? -12.409 -11.937 8.939 1.00 84.56 158 HIS A O 1
ATOM 1272 N N . GLU A 1 159 ? -10.372 -12.817 8.605 1.00 83.62 159 GLU A N 1
ATOM 1273 C CA . GLU A 1 159 ? -9.784 -12.282 9.835 1.00 83.62 159 GLU A CA 1
ATOM 1274 C C . GLU A 1 159 ? -9.749 -10.750 9.816 1.00 83.62 159 GLU A C 1
ATOM 1276 O O . GLU A 1 159 ? -10.188 -10.121 10.784 1.00 83.62 159 GLU A O 1
ATOM 1281 N N . LEU A 1 160 ? -9.322 -10.141 8.708 1.00 82.94 160 LEU A N 1
ATOM 1282 C CA . LEU A 1 160 ? -9.307 -8.689 8.543 1.00 82.94 160 LEU A CA 1
ATOM 1283 C C . LEU A 1 160 ? -10.717 -8.084 8.651 1.00 82.94 160 LEU A C 1
ATOM 1285 O O . LEU A 1 160 ? -10.909 -7.114 9.391 1.00 82.94 160 LEU A O 1
ATOM 1289 N N . LEU A 1 161 ? -11.708 -8.660 7.960 1.00 80.44 161 LEU A N 1
ATOM 1290 C CA . LEU A 1 161 ? -13.102 -8.203 7.996 1.00 80.44 161 LEU A CA 1
ATOM 1291 C C . LEU A 1 161 ? -13.712 -8.363 9.393 1.00 80.44 161 LEU A C 1
ATOM 1293 O O . LEU A 1 161 ? -14.396 -7.463 9.882 1.00 80.44 161 LEU A O 1
ATOM 1297 N N . ASN A 1 162 ? -13.420 -9.461 10.092 1.00 75.56 162 ASN A N 1
ATOM 1298 C CA . ASN A 1 162 ? -13.839 -9.637 11.483 1.00 75.56 162 ASN A CA 1
ATOM 1299 C C . ASN A 1 162 ? -13.212 -8.583 12.406 1.00 75.56 162 ASN A C 1
ATOM 1301 O O . ASN A 1 162 ? -13.926 -7.983 13.210 1.00 75.56 162 ASN A O 1
ATOM 1305 N N . LYS A 1 163 ? -11.914 -8.293 12.246 1.00 73.06 163 LYS A N 1
ATOM 1306 C CA . LYS A 1 163 ? -11.197 -7.216 12.961 1.00 73.06 163 LYS A CA 1
ATOM 1307 C C . LYS A 1 163 ? -11.712 -5.814 12.588 1.00 73.06 163 LYS A C 1
ATOM 1309 O O . LYS A 1 163 ? -11.373 -4.829 13.248 1.00 73.06 163 LYS A O 1
ATOM 1314 N N . ALA A 1 164 ? -12.497 -5.698 11.521 1.00 70.31 164 ALA A N 1
ATOM 1315 C CA . ALA A 1 164 ? -13.104 -4.465 11.036 1.00 70.31 164 ALA A CA 1
ATOM 1316 C C . ALA A 1 164 ? -14.552 -4.234 11.489 1.00 70.31 164 ALA A C 1
ATOM 1318 O O . ALA A 1 164 ? -15.001 -3.090 11.452 1.00 70.31 164 ALA A O 1
ATOM 1319 N N . LYS A 1 165 ? -15.266 -5.270 11.953 1.00 66.25 165 LYS A N 1
ATOM 1320 C CA . LYS A 1 165 ? -16.659 -5.158 12.435 1.00 66.25 165 LYS A CA 1
ATOM 1321 C C . LYS A 1 165 ? -16.837 -4.128 13.559 1.00 66.25 165 LYS A C 1
ATOM 1323 O O . LYS A 1 165 ? -17.930 -3.618 13.759 1.00 66.25 165 LYS A O 1
ATOM 1328 N N . LEU A 1 166 ? -15.763 -3.800 14.272 1.00 64.56 166 LEU A N 1
ATOM 1329 C CA . LEU A 1 166 ? -15.737 -2.866 15.398 1.00 64.56 166 LEU A CA 1
ATOM 1330 C C . LEU A 1 166 ? -15.514 -1.410 14.950 1.00 64.56 166 LEU A C 1
ATOM 1332 O O . LEU A 1 166 ? -14.637 -0.716 15.464 1.00 64.56 166 LEU A O 1
ATOM 1336 N N . TRP A 1 167 ? -16.282 -0.947 13.962 1.00 69.44 167 TRP A N 1
ATOM 1337 C CA . TRP A 1 167 ? -16.181 0.423 13.460 1.00 69.44 167 TRP A CA 1
ATOM 1338 C C . TRP A 1 167 ? -16.713 1.429 14.491 1.00 69.44 167 TRP A C 1
ATOM 1340 O O . TRP A 1 167 ? -17.918 1.554 14.685 1.00 69.44 167 TRP A O 1
ATOM 1350 N N . ASN A 1 168 ? -15.815 2.158 15.155 1.00 69.31 168 ASN A N 1
ATOM 1351 C CA . ASN A 1 168 ? -16.154 3.152 16.174 1.00 69.31 168 ASN A CA 1
ATOM 1352 C C . ASN A 1 168 ? -15.641 4.551 15.782 1.00 69.31 168 ASN A C 1
ATOM 1354 O O . ASN A 1 168 ? -14.451 4.722 15.505 1.00 69.31 168 ASN A O 1
ATOM 1358 N N . LEU A 1 169 ? -16.525 5.555 15.815 1.00 67.38 169 LEU A N 1
ATOM 1359 C CA . LEU A 1 169 ? -16.214 6.960 15.509 1.00 67.38 169 LEU A CA 1
ATOM 1360 C C . LEU A 1 169 ? -15.082 7.530 16.378 1.00 67.38 169 LEU A C 1
ATOM 1362 O O . LEU A 1 169 ? -14.308 8.361 15.909 1.00 67.38 169 LEU A O 1
ATOM 1366 N N . LEU A 1 170 ? -14.933 7.058 17.619 1.00 66.12 170 LEU A N 1
ATOM 1367 C CA . LEU A 1 170 ? -13.829 7.452 18.495 1.00 66.12 170 LEU A CA 1
ATOM 1368 C C . LEU A 1 170 ? -12.476 7.065 17.896 1.00 66.12 170 LEU A C 1
ATOM 1370 O O . LEU A 1 170 ? -11.511 7.801 18.038 1.00 66.12 170 LEU A O 1
ATOM 1374 N N . TYR A 1 171 ? -12.388 5.931 17.206 1.00 68.31 171 TYR A N 1
ATOM 1375 C CA . TYR A 1 171 ? -11.123 5.403 16.699 1.00 68.31 171 TYR A CA 1
ATOM 1376 C C . TYR A 1 171 ? -10.868 5.712 15.226 1.00 68.31 171 TYR A C 1
ATOM 1378 O O . TYR A 1 171 ? -9.721 5.923 14.829 1.00 68.31 171 TYR A O 1
ATOM 1386 N N . PHE A 1 172 ? -11.932 5.734 14.427 1.00 72.75 172 PHE A N 1
ATOM 1387 C CA . PHE A 1 172 ? -11.862 5.916 12.979 1.00 72.75 172 PHE A CA 1
ATOM 1388 C C . PHE A 1 172 ? -12.360 7.292 12.532 1.00 72.75 172 PHE A C 1
ATOM 1390 O O . PHE A 1 172 ? -12.298 7.589 11.348 1.00 72.75 172 PHE A O 1
ATOM 1397 N N . GLY A 1 173 ? -12.835 8.149 13.439 1.00 75.81 173 GLY A N 1
ATOM 1398 C CA . GLY A 1 173 ? -13.398 9.451 13.084 1.00 75.81 173 GLY A CA 1
ATOM 1399 C C . GLY A 1 173 ? -14.619 9.305 12.182 1.00 75.81 173 GLY A C 1
ATOM 1400 O O . GLY A 1 173 ? -15.336 8.309 12.251 1.00 75.81 173 GLY A O 1
ATOM 1401 N N . ASN A 1 174 ? -14.826 10.279 11.299 1.00 79.69 174 ASN A N 1
ATOM 1402 C CA . ASN A 1 174 ? -15.909 10.244 10.313 1.00 79.69 174 ASN A CA 1
ATOM 1403 C C . ASN A 1 174 ? -15.469 9.624 8.973 1.00 79.69 174 ASN A C 1
ATOM 1405 O O . ASN A 1 174 ? -15.966 10.001 7.913 1.00 79.69 174 ASN A O 1
ATOM 1409 N N . LEU A 1 175 ? -14.489 8.714 9.002 1.00 79.00 175 LEU A N 1
ATOM 1410 C CA . LEU A 1 175 ? -13.996 8.065 7.793 1.00 79.00 175 LEU A CA 1
ATOM 1411 C C . LEU A 1 175 ? -15.081 7.188 7.158 1.00 79.00 175 LEU A C 1
ATOM 1413 O O . LEU A 1 175 ? -15.770 6.420 7.827 1.00 79.00 175 LEU A O 1
ATOM 1417 N N . GLN A 1 176 ? -15.208 7.271 5.834 1.00 76.19 176 GLN A N 1
ATOM 1418 C CA . GLN A 1 176 ? -16.158 6.440 5.088 1.00 76.19 176 GLN A CA 1
ATOM 1419 C C . GLN A 1 176 ? -15.676 4.992 4.959 1.00 76.19 176 GLN A C 1
ATOM 1421 O O . GLN A 1 176 ? -16.492 4.073 4.917 1.00 76.19 176 GLN A O 1
ATOM 1426 N N . TYR A 1 177 ? -14.364 4.789 4.893 1.00 81.56 177 TYR A N 1
ATOM 1427 C CA . TYR A 1 177 ? -13.688 3.500 4.800 1.00 81.56 177 TYR A CA 1
ATOM 1428 C C . TYR A 1 177 ? -12.259 3.658 5.326 1.00 81.56 177 TYR A C 1
ATOM 1430 O O . TYR A 1 177 ? -11.745 4.770 5.434 1.00 81.56 177 TYR A O 1
ATOM 1438 N N . ILE A 1 178 ? -11.617 2.541 5.662 1.00 82.88 178 ILE A N 1
ATOM 1439 C CA . ILE A 1 178 ? -10.168 2.503 5.843 1.00 82.88 178 ILE A CA 1
ATOM 1440 C C . ILE A 1 178 ? -9.572 1.608 4.774 1.00 82.88 178 ILE A C 1
ATOM 1442 O O . ILE A 1 178 ? -10.212 0.657 4.310 1.00 82.88 178 ILE A O 1
ATOM 1446 N N . PHE A 1 179 ? -8.350 1.938 4.388 1.00 88.44 179 PHE A N 1
ATOM 1447 C CA . PHE A 1 179 ? -7.591 1.135 3.455 1.00 88.44 179 PHE A CA 1
ATOM 1448 C C . PHE A 1 179 ? -7.063 -0.105 4.158 1.00 88.44 179 PHE A C 1
ATOM 1450 O O . PHE A 1 179 ? -6.759 -0.093 5.355 1.00 88.44 179 PHE A O 1
ATOM 1457 N N . ALA A 1 180 ? -6.959 -1.187 3.411 1.00 89.00 180 ALA A N 1
ATOM 1458 C CA . ALA A 1 180 ? -6.347 -2.394 3.891 1.00 89.00 180 ALA A CA 1
ATOM 1459 C C . ALA A 1 180 ? -5.723 -3.207 2.757 1.00 89.00 180 ALA A C 1
ATOM 1461 O O . ALA A 1 180 ? -5.857 -2.898 1.574 1.00 89.00 180 ALA A O 1
ATOM 1462 N N . TYR A 1 181 ? -5.028 -4.267 3.125 1.00 91.12 181 TYR A N 1
ATOM 1463 C CA . TYR A 1 181 ? -4.680 -5.330 2.200 1.00 91.12 181 TYR A CA 1
ATOM 1464 C C . TYR A 1 181 ? -4.688 -6.660 2.932 1.00 91.12 181 TYR A C 1
ATOM 1466 O O . TYR A 1 181 ? -4.528 -6.714 4.156 1.00 91.12 181 TYR A O 1
ATOM 1474 N N . VAL A 1 182 ? -4.858 -7.725 2.164 1.00 89.88 182 VAL A N 1
ATOM 1475 C CA . VAL A 1 182 ? -4.482 -9.063 2.598 1.00 89.88 182 VAL A CA 1
ATOM 1476 C C . VAL A 1 182 ? -3.359 -9.576 1.719 1.00 89.88 182 VAL A C 1
ATOM 1478 O O . VAL A 1 182 ? -3.319 -9.282 0.525 1.00 89.88 182 VAL A O 1
ATOM 1481 N N . ALA A 1 183 ? -2.435 -10.326 2.300 1.00 88.75 183 ALA A N 1
ATOM 1482 C CA . ALA A 1 183 ? -1.382 -10.995 1.558 1.00 88.75 183 ALA A CA 1
ATOM 1483 C C . ALA A 1 183 ? -1.335 -12.473 1.918 1.00 88.75 183 ALA A C 1
ATOM 1485 O O . ALA A 1 183 ? -1.501 -12.847 3.077 1.00 88.75 183 ALA A O 1
ATOM 1486 N N . ALA A 1 184 ? -1.102 -13.317 0.922 1.00 87.31 184 ALA A N 1
ATOM 1487 C CA . ALA A 1 184 ? -0.989 -14.753 1.103 1.00 87.31 184 ALA A CA 1
ATOM 1488 C C . ALA A 1 184 ? -0.037 -15.324 0.057 1.00 87.31 184 ALA A C 1
ATOM 1490 O O . ALA A 1 184 ? -0.259 -15.189 -1.148 1.00 87.31 184 ALA A O 1
ATOM 1491 N N . GLY A 1 185 ? 1.053 -15.949 0.495 1.00 85.38 185 GLY A N 1
ATOM 1492 C CA . GLY A 1 185 ? 2.070 -16.427 -0.434 1.00 85.38 185 GLY A CA 1
ATOM 1493 C C . GLY A 1 185 ? 2.657 -15.280 -1.271 1.00 85.38 185 GLY A C 1
ATOM 1494 O O . GLY A 1 185 ? 3.347 -14.410 -0.733 1.00 85.38 185 GLY A O 1
ATOM 1495 N N . ASN A 1 186 ? 2.421 -15.310 -2.585 1.00 82.31 186 ASN A N 1
ATOM 1496 C CA . ASN A 1 186 ? 2.896 -14.287 -3.528 1.00 82.31 186 ASN A CA 1
ATOM 1497 C C . ASN A 1 186 ? 1.790 -13.324 -3.940 1.00 82.31 186 ASN A C 1
ATOM 1499 O O . ASN A 1 186 ? 2.030 -12.464 -4.774 1.00 82.31 186 ASN A O 1
ATOM 1503 N N . PHE A 1 187 ? 0.594 -13.471 -3.385 1.00 83.81 187 PHE A N 1
ATOM 1504 C CA . PHE A 1 187 ? -0.540 -12.653 -3.757 1.00 83.81 187 PHE A CA 1
ATOM 1505 C C . PHE A 1 187 ? -0.750 -11.551 -2.734 1.00 83.81 187 PHE A C 1
ATOM 1507 O O . PHE A 1 187 ? -0.712 -11.799 -1.526 1.00 83.81 187 PHE A O 1
ATOM 1514 N N . ILE A 1 188 ? -0.991 -10.342 -3.229 1.00 82.00 188 ILE A N 1
ATOM 1515 C CA . ILE A 1 188 ? -1.556 -9.244 -2.450 1.00 82.00 188 ILE A CA 1
ATOM 1516 C C . ILE A 1 188 ? -2.913 -8.912 -3.040 1.00 82.00 188 ILE A C 1
ATOM 1518 O O . ILE A 1 188 ? -3.048 -8.741 -4.246 1.00 82.00 188 ILE A O 1
ATOM 1522 N N . ARG A 1 189 ? -3.899 -8.748 -2.168 1.00 84.50 189 ARG A N 1
ATOM 1523 C CA . ARG A 1 189 ? -5.192 -8.171 -2.499 1.00 84.50 189 ARG A CA 1
ATOM 1524 C C . ARG A 1 189 ? -5.335 -6.855 -1.762 1.00 84.50 189 ARG A C 1
ATOM 1526 O O . ARG A 1 189 ? -5.342 -6.833 -0.530 1.00 84.50 189 ARG A O 1
ATOM 1533 N N . SER A 1 190 ? -5.443 -5.756 -2.502 1.00 73.31 190 SER A N 1
ATOM 1534 C CA . SER A 1 190 ? -5.812 -4.481 -1.894 1.00 73.31 190 SER A CA 1
ATOM 1535 C C . SER A 1 190 ? -7.294 -4.518 -1.535 1.00 73.31 190 SER A C 1
ATOM 1537 O O . SER A 1 190 ? -8.130 -5.074 -2.251 1.00 73.31 190 SER A O 1
ATOM 1539 N N . LEU A 1 191 ? -7.606 -3.969 -0.371 1.00 62.00 191 LEU A N 1
ATOM 1540 C CA . LEU A 1 191 ? -8.941 -3.919 0.182 1.00 62.00 191 LEU A CA 1
ATOM 1541 C C . LEU A 1 191 ? -9.210 -2.490 0.633 1.00 62.00 191 LEU A C 1
ATOM 1543 O O . LEU A 1 191 ? -8.338 -1.770 1.112 1.00 62.00 191 LEU A O 1
ATOM 1547 N N . ASN A 1 192 ? -10.455 -2.073 0.564 1.00 65.19 192 ASN A N 1
ATOM 1548 C CA . ASN A 1 192 ? -10.964 -1.164 1.569 1.00 65.19 192 ASN A CA 1
ATOM 1549 C C . ASN A 1 192 ? -11.914 -1.986 2.433 1.00 65.19 192 ASN A C 1
ATOM 1551 O O . ASN A 1 192 ? -12.519 -2.946 1.969 1.00 65.19 192 ASN A O 1
ATOM 1555 N N . ILE A 1 193 ? -12.035 -1.660 3.713 1.00 57.91 193 ILE A N 1
ATOM 1556 C CA . ILE A 1 193 ? -12.768 -2.530 4.647 1.00 57.91 193 ILE A CA 1
ATOM 1557 C C . ILE A 1 193 ? -14.266 -2.693 4.297 1.00 57.91 193 ILE A C 1
ATOM 1559 O O . ILE A 1 193 ? -14.954 -3.536 4.869 1.00 57.91 193 ILE A O 1
ATOM 1563 N N . LYS A 1 194 ? -14.761 -1.946 3.302 1.00 58.44 194 LYS A N 1
ATOM 1564 C CA . LYS A 1 194 ? -16.105 -2.090 2.743 1.00 58.44 194 LYS A CA 1
ATOM 1565 C C . LYS A 1 194 ? -16.156 -2.796 1.374 1.00 58.44 194 LYS A C 1
ATOM 1567 O O . LYS A 1 194 ? -17.233 -3.267 1.029 1.00 58.44 194 LYS A O 1
ATOM 1572 N N . VAL A 1 195 ? -15.057 -2.896 0.616 1.00 54.75 195 VAL A N 1
ATOM 1573 C CA . VAL A 1 195 ? -14.996 -3.406 -0.770 1.00 54.75 195 VAL A CA 1
ATOM 1574 C C . VAL A 1 195 ? -13.619 -3.992 -1.117 1.00 54.75 195 VAL A C 1
ATOM 1576 O O . VAL A 1 195 ? -12.572 -3.403 -0.846 1.00 54.75 195 VAL A O 1
ATOM 1579 N N . VAL A 1 196 ? -13.637 -5.139 -1.799 1.00 59.03 196 VAL A N 1
ATOM 1580 C CA . VAL A 1 196 ? -12.461 -5.778 -2.407 1.00 59.03 196 VAL A CA 1
ATOM 1581 C C . VAL A 1 196 ? -12.093 -5.052 -3.702 1.00 59.03 196 VAL A C 1
ATOM 1583 O O . VAL A 1 196 ? -12.962 -4.901 -4.557 1.00 59.03 196 VAL A O 1
ATOM 1586 N N . SER A 1 197 ? -10.846 -4.587 -3.856 1.00 65.62 197 SER A N 1
ATOM 1587 C CA . SER A 1 197 ? -10.458 -3.795 -5.036 1.00 65.62 197 SER A CA 1
ATOM 1588 C C . SER A 1 197 ? -9.760 -4.625 -6.113 1.00 65.62 197 SER A C 1
ATOM 159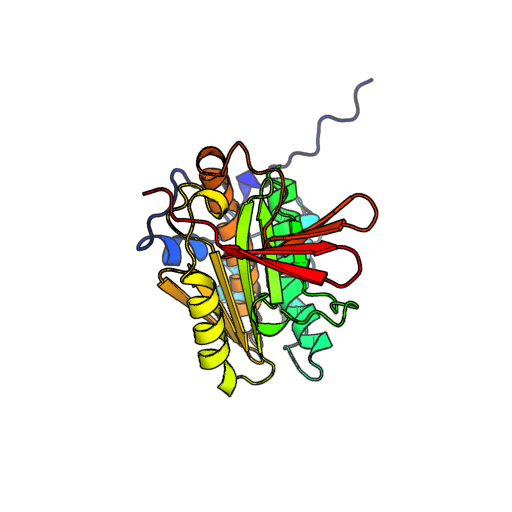0 O O . SER A 1 197 ? -10.241 -4.658 -7.246 1.00 65.62 197 SER A O 1
ATOM 1592 N N . GLN A 1 198 ? -8.653 -5.304 -5.790 1.00 79.62 198 GLN A N 1
ATOM 1593 C CA . GLN A 1 198 ? -7.825 -5.944 -6.818 1.00 79.62 198 GLN A CA 1
ATOM 1594 C C . GLN A 1 198 ? -6.804 -6.943 -6.264 1.00 79.62 198 GLN A C 1
ATOM 1596 O O . GLN A 1 198 ? -6.258 -6.725 -5.181 1.00 79.62 198 GLN A O 1
ATOM 1601 N N . ASP A 1 199 ? -6.497 -7.963 -7.072 1.00 87.62 199 ASP A N 1
ATOM 1602 C CA . ASP A 1 199 ? -5.447 -8.960 -6.842 1.00 87.62 199 ASP A CA 1
ATOM 1603 C C . ASP A 1 199 ? -4.180 -8.645 -7.649 1.00 87.62 199 ASP A C 1
ATOM 1605 O O . ASP A 1 199 ? -4.256 -8.250 -8.813 1.00 87.62 199 ASP A O 1
ATOM 1609 N N . PHE A 1 200 ? -3.023 -8.873 -7.028 1.00 90.19 200 PHE A N 1
ATOM 1610 C CA . PHE A 1 200 ? -1.686 -8.727 -7.599 1.00 90.19 200 PHE A CA 1
ATOM 1611 C C . PHE A 1 200 ? -0.876 -10.002 -7.364 1.00 90.19 200 PHE A C 1
ATOM 1613 O O . PHE A 1 200 ? -0.741 -10.441 -6.217 1.00 90.19 200 PHE A O 1
ATOM 1620 N N . ASP A 1 201 ? -0.290 -10.560 -8.422 1.00 91.00 201 ASP A N 1
ATOM 1621 C CA . ASP A 1 201 ? 0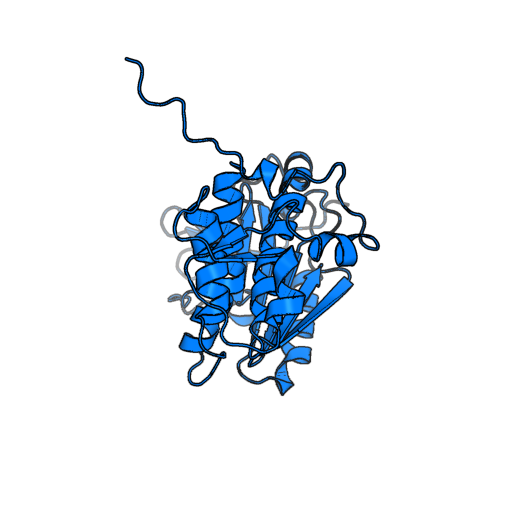.696 -11.635 -8.340 1.00 91.00 201 ASP A CA 1
ATOM 1622 C C . ASP A 1 201 ? 2.106 -11.038 -8.271 1.00 91.00 201 ASP A C 1
ATOM 1624 O O . ASP A 1 201 ? 2.712 -10.651 -9.270 1.00 91.00 201 ASP A O 1
ATOM 1628 N N . LEU A 1 202 ? 2.677 -10.997 -7.069 1.00 90.31 202 LEU A N 1
ATOM 1629 C CA . LEU A 1 202 ? 3.989 -10.405 -6.823 1.00 90.31 202 LEU A CA 1
ATOM 1630 C C . LEU A 1 202 ? 5.152 -11.181 -7.455 1.00 90.31 202 LEU A C 1
ATOM 1632 O O . LEU A 1 202 ? 6.295 -10.724 -7.365 1.00 90.31 202 LEU A O 1
ATOM 1636 N N . SER A 1 203 ? 4.915 -12.337 -8.083 1.00 87.62 203 SER A N 1
ATOM 1637 C CA . SER A 1 203 ? 5.927 -12.959 -8.941 1.00 87.62 203 SER A CA 1
ATOM 1638 C C . SER A 1 203 ? 6.182 -12.129 -10.207 1.00 87.62 203 SER A C 1
ATOM 1640 O O . SER A 1 203 ? 7.317 -12.082 -10.692 1.00 87.62 203 SER A O 1
ATOM 1642 N N . LEU A 1 204 ? 5.181 -11.372 -10.667 1.00 89.38 204 LEU A N 1
ATOM 1643 C CA . LEU A 1 204 ? 5.240 -10.523 -11.851 1.00 89.38 204 LEU A CA 1
ATOM 1644 C C . LEU A 1 204 ? 5.750 -9.117 -11.505 1.00 89.38 204 LEU A C 1
ATOM 1646 O O . LEU A 1 204 ? 5.248 -8.451 -10.598 1.00 89.38 204 LEU A O 1
ATOM 1650 N N . VAL A 1 205 ? 6.731 -8.621 -12.268 1.00 90.38 205 VAL A N 1
ATOM 1651 C CA . VAL A 1 205 ? 7.289 -7.261 -12.088 1.00 90.38 205 VAL A CA 1
ATOM 1652 C C . VAL A 1 205 ? 6.198 -6.198 -12.235 1.00 90.38 205 VAL A C 1
ATOM 1654 O O . VAL A 1 205 ? 6.183 -5.214 -11.494 1.00 90.38 205 VAL A O 1
ATOM 1657 N N . VAL A 1 206 ? 5.277 -6.399 -13.185 1.00 91.44 206 VAL A N 1
ATOM 1658 C CA . VAL A 1 206 ? 4.176 -5.464 -13.431 1.00 91.44 206 VAL A CA 1
ATOM 1659 C C . VAL A 1 206 ? 3.296 -5.284 -12.199 1.00 91.44 206 VAL A C 1
ATOM 1661 O O . VAL A 1 206 ? 3.046 -4.152 -11.795 1.00 91.44 206 VAL A O 1
ATOM 1664 N N . ASP A 1 207 ? 2.935 -6.373 -11.534 1.00 92.31 207 ASP A N 1
ATOM 1665 C CA . ASP A 1 207 ? 2.060 -6.351 -10.365 1.00 92.31 207 ASP A CA 1
ATOM 1666 C C . ASP A 1 207 ? 2.770 -5.800 -9.125 1.00 92.31 207 ASP A C 1
ATOM 1668 O O . ASP A 1 207 ? 2.158 -5.091 -8.322 1.00 92.31 207 ASP A O 1
ATOM 1672 N N . ARG A 1 208 ? 4.088 -6.004 -8.997 1.00 92.75 208 ARG A N 1
ATOM 1673 C CA . ARG A 1 208 ? 4.889 -5.321 -7.965 1.00 92.75 208 ARG A CA 1
ATOM 1674 C C . ARG A 1 208 ? 4.890 -3.804 -8.160 1.00 92.75 208 ARG A C 1
ATOM 1676 O O . ARG A 1 208 ? 4.704 -3.062 -7.195 1.00 92.75 208 ARG A O 1
ATOM 1683 N N . ILE A 1 209 ? 5.041 -3.332 -9.398 1.00 94.06 209 ILE A N 1
ATOM 1684 C CA . ILE A 1 209 ? 4.968 -1.897 -9.718 1.00 94.06 209 ILE A CA 1
ATOM 1685 C C . ILE A 1 209 ? 3.565 -1.349 -9.437 1.00 94.06 209 ILE A C 1
ATOM 1687 O O . ILE A 1 209 ? 3.440 -0.294 -8.812 1.00 94.06 209 ILE A O 1
ATOM 1691 N N . LEU A 1 210 ? 2.509 -2.065 -9.832 1.00 93.69 210 LEU A N 1
ATOM 1692 C CA . LEU A 1 210 ? 1.127 -1.665 -9.549 1.00 93.69 210 LEU A CA 1
ATOM 1693 C C . LEU A 1 210 ? 0.824 -1.640 -8.046 1.00 93.69 210 LEU A C 1
ATOM 1695 O O . LEU A 1 210 ? 0.109 -0.750 -7.584 1.00 93.69 210 LEU A O 1
ATOM 1699 N N . THR A 1 211 ? 1.424 -2.533 -7.258 1.00 94.19 211 THR A N 1
ATOM 1700 C CA . THR A 1 211 ? 1.313 -2.518 -5.789 1.00 94.19 211 THR A CA 1
ATOM 1701 C C . THR A 1 211 ? 1.935 -1.246 -5.195 1.00 94.19 211 THR A C 1
ATOM 1703 O O . THR A 1 211 ? 1.328 -0.600 -4.335 1.00 94.19 211 THR A O 1
ATOM 1706 N N . VAL A 1 212 ? 3.102 -0.817 -5.693 1.00 95.81 212 VAL A N 1
ATOM 1707 C CA . VAL A 1 212 ? 3.725 0.457 -5.282 1.00 95.81 212 VAL A CA 1
ATOM 1708 C C . VAL A 1 212 ? 2.851 1.649 -5.675 1.00 95.81 212 VAL A C 1
ATOM 1710 O O . VAL A 1 212 ? 2.603 2.526 -4.845 1.00 95.81 212 VAL A O 1
ATOM 1713 N N . VAL A 1 213 ? 2.332 1.674 -6.905 1.00 95.56 213 VAL A N 1
ATOM 1714 C CA . VAL A 1 213 ? 1.418 2.728 -7.385 1.00 95.56 213 VAL A CA 1
ATOM 1715 C C . VAL A 1 213 ? 0.152 2.793 -6.530 1.00 95.56 213 VAL A C 1
ATOM 1717 O O . VAL A 1 213 ? -0.256 3.877 -6.116 1.00 95.56 213 VAL A O 1
ATOM 1720 N N . THR A 1 214 ? -0.420 1.640 -6.193 1.00 94.75 214 THR A N 1
ATOM 1721 C CA . THR A 1 214 ? -1.591 1.531 -5.314 1.00 94.75 214 THR A CA 1
ATOM 1722 C C . THR A 1 214 ? -1.293 2.143 -3.948 1.00 94.75 214 THR A C 1
ATOM 1724 O O . THR A 1 214 ? -2.067 2.957 -3.450 1.00 94.75 214 THR A O 1
ATOM 1727 N N . SER A 1 215 ? -0.133 1.835 -3.366 1.00 94.88 215 SER A N 1
ATOM 1728 C CA . SER A 1 215 ? 0.299 2.371 -2.067 1.00 94.88 215 SER A CA 1
ATOM 1729 C C . SER A 1 215 ? 0.526 3.890 -2.091 1.00 94.88 215 SER A C 1
ATOM 1731 O O . SER A 1 215 ? 0.151 4.608 -1.157 1.00 94.88 215 SER A O 1
ATOM 1733 N N . ILE A 1 216 ? 1.070 4.415 -3.191 1.00 95.25 216 ILE A N 1
ATOM 1734 C CA . ILE A 1 216 ? 1.172 5.862 -3.436 1.00 95.25 216 ILE A CA 1
ATOM 1735 C C . ILE A 1 216 ? -0.226 6.494 -3.507 1.00 95.25 216 ILE A C 1
ATOM 1737 O O . ILE A 1 216 ? -0.487 7.512 -2.860 1.00 95.25 216 ILE A O 1
ATOM 1741 N N . ASN A 1 217 ? -1.149 5.876 -4.243 1.00 94.31 217 ASN A N 1
ATOM 1742 C CA . ASN A 1 217 ? -2.505 6.387 -4.427 1.00 94.31 217 ASN A CA 1
ATOM 1743 C C . ASN A 1 217 ? -3.356 6.310 -3.154 1.00 94.31 217 ASN A C 1
ATOM 1745 O O . ASN A 1 217 ? -4.136 7.230 -2.893 1.00 94.31 217 ASN A O 1
ATOM 1749 N N . ILE A 1 218 ? -3.139 5.312 -2.295 1.00 92.75 218 ILE A N 1
ATOM 1750 C CA . ILE A 1 218 ? -3.678 5.294 -0.928 1.00 92.75 218 ILE A CA 1
ATOM 1751 C C . ILE A 1 218 ? -3.238 6.559 -0.186 1.00 92.75 218 ILE A C 1
ATOM 1753 O O . ILE A 1 218 ? -4.070 7.266 0.381 1.00 92.75 218 ILE A O 1
ATOM 1757 N N . THR A 1 219 ? -1.955 6.918 -0.251 1.00 92.56 219 THR A N 1
ATOM 1758 C CA . THR A 1 219 ? -1.445 8.118 0.429 1.00 92.56 219 THR A CA 1
ATOM 1759 C C . THR A 1 219 ? -2.079 9.405 -0.112 1.00 92.56 219 THR A C 1
ATOM 1761 O O . THR A 1 219 ? -2.446 10.286 0.668 1.00 92.56 219 THR A O 1
ATOM 1764 N N . ARG A 1 220 ? -2.299 9.499 -1.431 1.00 92.31 220 ARG A N 1
ATOM 1765 C CA . ARG A 1 220 ? -3.032 10.620 -2.052 1.00 92.31 220 ARG A CA 1
ATOM 1766 C C . ARG A 1 220 ? -4.472 10.724 -1.541 1.00 92.31 220 ARG A C 1
ATOM 1768 O O . ARG A 1 220 ? -4.970 11.832 -1.360 1.00 92.31 220 ARG A O 1
ATOM 1775 N N . CYS A 1 221 ? -5.137 9.598 -1.276 1.00 91.31 221 CYS A N 1
ATOM 1776 C CA . CYS A 1 221 ? -6.469 9.588 -0.663 1.00 91.31 221 CYS A CA 1
ATOM 1777 C C . CYS A 1 221 ? -6.427 10.035 0.804 1.00 91.31 221 CYS A C 1
ATOM 1779 O O . CYS A 1 221 ? -7.285 10.802 1.240 1.00 91.31 221 CYS A O 1
ATOM 1781 N N . LEU A 1 222 ? -5.411 9.610 1.558 1.00 90.25 222 LEU A N 1
ATOM 1782 C CA . LEU A 1 222 ? -5.259 9.943 2.978 1.00 90.25 222 LEU A CA 1
ATOM 1783 C C . LEU A 1 222 ? -5.076 11.447 3.240 1.00 90.25 222 LEU A C 1
ATOM 1785 O O . LEU A 1 222 ? -5.421 11.918 4.323 1.00 90.25 222 LEU A O 1
ATOM 1789 N N . LEU A 1 223 ? -4.638 12.230 2.248 1.00 90.19 223 LEU A N 1
ATOM 1790 C CA . LEU A 1 223 ? -4.653 13.698 2.324 1.00 90.19 223 LEU A CA 1
ATOM 1791 C C . LEU A 1 223 ? -6.056 14.252 2.618 1.00 90.19 223 LEU A C 1
ATOM 1793 O O . LEU A 1 223 ? -6.201 15.188 3.404 1.00 90.19 223 LEU A O 1
ATOM 1797 N N . HIS A 1 224 ? -7.092 13.638 2.042 1.00 88.88 224 HIS A N 1
ATOM 1798 C CA . HIS A 1 224 ? -8.495 14.020 2.239 1.00 88.88 224 HIS A CA 1
ATOM 1799 C C . HIS A 1 224 ? -9.098 13.479 3.535 1.00 88.88 224 HIS A C 1
ATOM 1801 O O . HIS A 1 224 ? -10.154 13.942 3.968 1.00 88.88 224 HIS A O 1
ATOM 1807 N N . PHE A 1 225 ? -8.442 12.506 4.171 1.00 86.19 225 PHE A N 1
ATOM 1808 C CA . PHE A 1 225 ? -8.884 11.953 5.450 1.00 86.19 225 PHE A CA 1
ATOM 1809 C C . PHE A 1 225 ? -8.580 12.889 6.613 1.00 86.19 225 PHE A C 1
ATOM 1811 O O . PHE A 1 225 ? -9.300 12.855 7.602 1.00 86.19 225 PHE A O 1
ATOM 1818 N N . ILE A 1 226 ? -7.567 13.756 6.500 1.00 86.94 226 ILE A N 1
ATOM 1819 C CA . ILE A 1 226 ? -7.086 14.599 7.607 1.00 86.94 226 ILE A CA 1
ATOM 1820 C C . ILE A 1 226 ? -8.197 15.395 8.310 1.00 86.94 226 ILE A C 1
ATOM 1822 O O . ILE A 1 226 ? -8.214 15.372 9.541 1.00 86.94 226 ILE A O 1
ATOM 1826 N N . PRO A 1 227 ? -9.126 16.067 7.602 1.00 87.56 227 PRO A N 1
ATOM 1827 C CA . PRO A 1 227 ? -10.220 16.794 8.248 1.00 87.56 227 PRO A CA 1
ATOM 1828 C C . PRO A 1 227 ? -11.265 15.890 8.925 1.00 87.56 227 PRO A C 1
ATOM 1830 O O . PRO A 1 227 ? -12.065 16.383 9.712 1.00 87.56 227 PRO A O 1
ATOM 1833 N N . GLN A 1 228 ? -11.285 14.590 8.613 1.00 86.12 228 GLN A N 1
ATOM 1834 C CA . GLN A 1 228 ? -12.247 13.604 9.127 1.00 86.12 228 GLN A CA 1
ATOM 1835 C C . GLN A 1 228 ? -11.700 12.792 10.310 1.00 86.12 228 GLN A C 1
ATOM 1837 O O . GLN A 1 228 ? -12.447 12.024 10.922 1.00 86.12 228 GLN A O 1
ATOM 1842 N N . LEU A 1 229 ? -10.406 12.928 10.619 1.00 84.31 229 LEU A N 1
ATOM 1843 C CA . LEU A 1 229 ? -9.769 12.198 11.711 1.00 84.31 229 LEU A CA 1
ATOM 1844 C C . LEU A 1 229 ? -10.265 12.698 13.078 1.00 84.31 229 LEU A C 1
ATOM 1846 O O . LEU A 1 229 ? -10.571 13.884 13.222 1.00 84.31 229 LEU A O 1
ATOM 1850 N N . PRO A 1 230 ? -10.287 11.833 14.109 1.00 76.44 230 PRO A N 1
ATOM 1851 C CA . PRO A 1 230 ? -10.579 12.254 15.474 1.00 76.44 230 PRO A CA 1
ATOM 1852 C C . PRO A 1 230 ? -9.607 13.348 15.941 1.00 76.44 230 PRO A C 1
ATOM 1854 O O . PRO A 1 230 ? -8.394 13.151 15.956 1.00 76.44 230 PRO A O 1
ATOM 1857 N N . THR A 1 231 ? -10.130 14.495 16.372 1.00 68.75 231 THR A N 1
ATOM 1858 C CA . THR A 1 231 ? -9.328 15.639 16.847 1.00 68.75 231 THR A CA 1
ATOM 1859 C C . THR A 1 231 ? -8.776 15.459 18.263 1.00 68.75 231 THR A C 1
ATOM 1861 O O . THR A 1 231 ? -7.767 16.071 18.600 1.00 68.75 231 THR A O 1
ATOM 1864 N N . ASN A 1 232 ? -9.402 14.606 19.084 1.00 62.28 232 ASN A N 1
ATOM 1865 C CA . ASN A 1 232 ? -9.159 14.524 20.532 1.00 62.28 232 ASN A CA 1
ATOM 1866 C C . ASN A 1 232 ? -8.630 13.160 21.012 1.00 62.28 232 ASN A C 1
ATOM 1868 O O . ASN A 1 232 ? -8.733 12.855 22.198 1.00 62.28 232 ASN A O 1
ATOM 1872 N N . MET A 1 233 ? -8.076 12.327 20.125 1.00 63.44 233 MET A N 1
ATOM 1873 C CA . MET A 1 233 ? -7.574 10.995 20.494 1.00 63.44 233 MET A CA 1
ATOM 1874 C C . MET A 1 233 ? -6.044 10.957 20.523 1.00 63.44 233 MET A C 1
ATOM 1876 O O . MET A 1 233 ? -5.412 10.682 19.504 1.00 63.44 233 MET A O 1
ATOM 1880 N N . PRO A 1 234 ? -5.412 11.198 21.686 1.00 56.75 234 PRO A N 1
ATOM 1881 C CA . PRO A 1 234 ? -3.959 11.138 21.798 1.00 56.75 234 PRO A CA 1
ATOM 1882 C C . PRO A 1 234 ? -3.401 9.705 21.776 1.00 56.75 234 PRO A C 1
ATOM 1884 O O . PRO A 1 234 ? -2.185 9.546 21.692 1.00 56.75 234 PRO A O 1
ATOM 1887 N N . TYR A 1 235 ? -4.248 8.668 21.852 1.00 63.59 235 TYR A N 1
ATOM 1888 C CA . TYR A 1 235 ? -3.813 7.278 22.024 1.00 63.59 235 TYR A CA 1
ATOM 1889 C C . TYR A 1 235 ? -4.225 6.389 20.839 1.00 63.59 235 TYR A C 1
ATOM 1891 O O . TYR A 1 235 ? -5.418 6.133 20.662 1.00 63.59 235 TYR A O 1
ATOM 1899 N N . PRO A 1 236 ? -3.256 5.888 20.049 1.00 65.25 236 PRO A N 1
ATOM 1900 C CA . PRO A 1 236 ? -3.504 4.909 18.992 1.00 65.25 236 PRO A CA 1
ATOM 1901 C C . PRO A 1 236 ? -4.185 3.642 19.531 1.00 65.25 236 PRO A C 1
ATOM 1903 O O . PRO A 1 236 ? -3.897 3.207 20.651 1.00 65.25 236 PRO A O 1
ATOM 1906 N N . ILE A 1 237 ? -5.045 2.996 18.736 1.00 67.25 237 ILE A N 1
ATOM 1907 C CA . ILE A 1 237 ? -5.508 1.634 19.064 1.00 67.25 237 ILE A CA 1
ATOM 1908 C C . ILE A 1 237 ? -4.274 0.723 19.179 1.00 67.25 237 ILE A C 1
ATOM 1910 O O . ILE A 1 237 ? -3.262 0.933 18.518 1.00 67.25 237 ILE A O 1
ATOM 1914 N N . TYR A 1 238 ? -4.324 -0.268 20.058 1.00 67.00 238 TYR A N 1
ATOM 1915 C CA . TYR A 1 238 ? -3.218 -1.175 20.373 1.00 67.00 238 TYR A CA 1
ATOM 1916 C C . TYR A 1 238 ? -2.004 -0.503 21.031 1.00 67.00 238 TYR A C 1
ATOM 1918 O O . TYR A 1 238 ? -0.977 -1.151 21.234 1.00 67.00 238 TYR A O 1
ATOM 1926 N N . SER A 1 239 ? -2.116 0.773 21.416 1.00 66.38 239 SER A N 1
ATOM 1927 C CA . SER A 1 239 ? -1.123 1.426 22.265 1.00 66.38 239 SER A CA 1
ATOM 1928 C C . SER A 1 239 ? -1.280 1.027 23.732 1.00 66.38 239 SER A C 1
ATOM 1930 O O . SER A 1 239 ? -2.341 0.585 24.193 1.00 66.38 239 SER A O 1
ATOM 1932 N N . VAL A 1 240 ? -0.183 1.195 24.468 1.00 69.69 240 VAL A N 1
ATOM 1933 C CA . VAL A 1 240 ? -0.075 0.876 25.887 1.00 69.69 240 VAL A CA 1
ATOM 1934 C C . VAL A 1 240 ? 0.298 2.142 26.650 1.00 69.69 240 VAL A C 1
ATOM 1936 O O . VAL A 1 240 ? 1.350 2.731 26.403 1.00 69.69 240 VAL A O 1
ATOM 1939 N N . ILE A 1 241 ? -0.529 2.540 27.615 1.00 70.69 241 ILE A N 1
ATOM 1940 C CA . ILE A 1 241 ? -0.205 3.603 28.571 1.00 70.69 241 ILE A CA 1
ATOM 1941 C C . ILE A 1 241 ? 0.301 2.955 29.855 1.00 70.69 241 ILE A C 1
ATOM 1943 O O . ILE A 1 241 ? -0.416 2.177 30.478 1.00 70.69 241 ILE A O 1
ATOM 1947 N N . LYS A 1 242 ? 1.508 3.323 30.294 1.00 73.44 242 LYS A N 1
ATOM 1948 C CA . LYS A 1 242 ? 2.064 2.905 31.589 1.00 73.44 242 LYS A CA 1
ATOM 1949 C C . LYS A 1 242 ? 2.076 4.076 32.569 1.00 73.44 242 LYS A C 1
ATOM 1951 O O . LYS A 1 242 ? 2.594 5.144 32.249 1.00 73.44 242 LYS A O 1
ATOM 1956 N N . ARG A 1 243 ? 1.519 3.880 33.767 1.00 72.12 243 ARG A N 1
ATOM 1957 C CA . ARG A 1 243 ? 1.578 4.821 34.900 1.00 72.12 243 ARG A CA 1
ATOM 1958 C C . ARG A 1 243 ? 1.840 4.045 36.192 1.00 72.12 243 ARG A C 1
ATOM 1960 O O . ARG A 1 243 ? 0.931 3.431 36.743 1.00 72.12 243 ARG A O 1
ATOM 1967 N N . GLY A 1 244 ? 3.081 4.072 36.679 1.00 77.62 244 GLY A N 1
ATOM 1968 C CA . GLY A 1 244 ? 3.488 3.259 37.832 1.00 77.62 244 GLY A CA 1
ATOM 1969 C C . GLY A 1 244 ? 3.350 1.762 37.531 1.00 77.62 244 GLY A C 1
ATOM 1970 O O . GLY A 1 244 ? 3.828 1.304 36.496 1.00 77.62 244 GLY A O 1
ATOM 1971 N N . THR A 1 245 ? 2.666 1.013 38.402 1.00 74.81 245 THR A N 1
ATOM 1972 C CA . THR A 1 245 ? 2.338 -0.412 38.185 1.00 74.81 245 THR A CA 1
ATOM 1973 C C . THR A 1 245 ? 1.079 -0.629 37.339 1.00 74.81 245 THR A C 1
ATOM 1975 O O . THR A 1 245 ? 0.704 -1.772 37.075 1.00 74.81 245 THR A O 1
ATOM 1978 N N . CYS A 1 246 ? 0.423 0.453 36.905 1.00 65.12 246 CYS A N 1
ATOM 1979 C CA . CYS A 1 246 ? -0.782 0.393 36.095 1.00 65.12 246 CYS A CA 1
ATOM 1980 C C . CYS A 1 246 ? -0.452 0.443 34.600 1.00 65.12 246 CYS A C 1
ATOM 1982 O O . CYS A 1 246 ? 0.244 1.348 34.131 1.00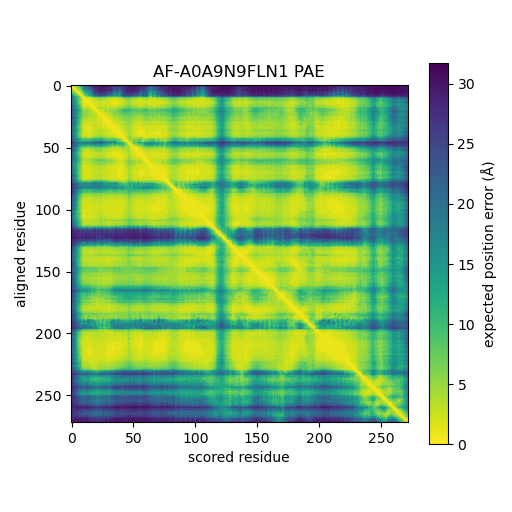 65.12 246 CYS A O 1
ATOM 1984 N N . GLU A 1 247 ? -1.030 -0.481 33.842 1.00 74.44 247 GLU A N 1
ATOM 1985 C CA . GLU A 1 247 ? -0.977 -0.515 32.384 1.00 74.44 247 GLU A CA 1
ATOM 1986 C C . GLU A 1 247 ? -2.397 -0.446 31.813 1.00 74.44 247 GLU A C 1
ATOM 1988 O O . GLU A 1 247 ? -3.260 -1.217 32.226 1.00 74.44 247 GLU A O 1
ATOM 1993 N N . VAL A 1 248 ? -2.652 0.476 30.883 1.00 68.69 248 VAL A N 1
ATOM 1994 C CA . VAL A 1 248 ? -3.917 0.557 30.138 1.00 68.69 248 VAL A CA 1
ATOM 1995 C C . VAL A 1 248 ? -3.651 0.236 28.674 1.00 68.69 248 VAL A C 1
ATOM 1997 O O . VAL A 1 248 ? -2.818 0.891 28.045 1.00 68.69 248 VAL A O 1
ATOM 2000 N N . ARG A 1 249 ? -4.354 -0.760 28.130 1.00 71.38 249 ARG A N 1
ATOM 2001 C CA . ARG A 1 249 ? -4.302 -1.130 26.706 1.00 71.38 249 ARG A CA 1
ATOM 2002 C C . ARG A 1 249 ? -5.617 -0.812 26.023 1.00 71.38 249 ARG A C 1
ATOM 2004 O O . ARG A 1 249 ? -6.662 -1.130 26.580 1.00 71.38 249 ARG A O 1
ATOM 2011 N N . PHE A 1 250 ? -5.559 -0.280 24.807 1.00 66.38 250 PHE A N 1
ATOM 2012 C CA . PHE A 1 250 ? -6.733 -0.033 23.966 1.00 66.38 250 PHE A CA 1
ATOM 2013 C C . PHE A 1 250 ? -6.834 -1.117 22.890 1.00 66.38 250 PHE A C 1
ATOM 2015 O O . PHE A 1 250 ? -5.963 -1.195 22.035 1.00 66.38 250 PHE A O 1
ATOM 2022 N N . ASP A 1 251 ? -7.877 -1.947 22.899 1.00 64.50 251 ASP A N 1
ATOM 2023 C CA . ASP A 1 251 ? -8.034 -3.098 21.982 1.00 64.50 251 ASP A CA 1
ATOM 2024 C C . ASP A 1 251 ? -9.217 -2.911 21.006 1.00 64.50 251 ASP A C 1
ATOM 2026 O O . ASP A 1 251 ? -9.923 -3.849 20.637 1.00 64.50 251 ASP A O 1
ATOM 2030 N N . GLY A 1 252 ? -9.512 -1.657 20.644 1.00 59.69 252 GLY A N 1
ATOM 2031 C CA . GLY A 1 252 ? -10.549 -1.262 19.675 1.00 59.69 252 GLY A CA 1
ATOM 2032 C C . GLY A 1 252 ? -12.006 -1.498 20.109 1.00 59.69 252 GLY A C 1
ATOM 2033 O O . GLY A 1 252 ? -12.904 -0.859 19.575 1.00 59.69 252 GLY A O 1
ATOM 2034 N N . SER A 1 253 ? -12.241 -2.380 21.083 1.00 53.12 253 SER A N 1
ATOM 2035 C CA . SER A 1 253 ? -13.554 -2.747 21.651 1.00 53.12 253 SER A CA 1
ATOM 2036 C C . SER A 1 253 ? -13.613 -2.615 23.173 1.00 53.12 253 SER A C 1
ATOM 2038 O O . SER A 1 253 ? -14.668 -2.369 23.744 1.00 53.12 253 SER A O 1
ATOM 2040 N N . VAL A 1 254 ? -12.466 -2.752 23.832 1.00 54.16 254 VAL A N 1
ATOM 2041 C CA . VAL A 1 254 ? -12.310 -2.711 25.285 1.00 54.16 254 VAL A CA 1
ATOM 2042 C C . VAL A 1 254 ? -11.020 -1.980 25.611 1.00 54.16 254 VAL A C 1
ATOM 2044 O O . VAL A 1 254 ? -10.051 -2.038 24.842 1.00 54.16 254 VAL A O 1
ATOM 2047 N N . PHE A 1 255 ? -10.979 -1.335 26.773 1.00 59.56 255 PHE A N 1
ATOM 2048 C CA . PHE A 1 255 ? -9.707 -1.011 27.399 1.00 59.56 255 PHE A CA 1
ATOM 2049 C C . PHE A 1 255 ? -9.450 -1.964 28.564 1.00 59.56 255 PHE A C 1
ATOM 2051 O O . PHE A 1 255 ? -10.315 -2.226 29.401 1.00 59.56 255 PHE A O 1
ATOM 2058 N N . MET A 1 256 ? -8.245 -2.524 28.596 1.00 55.03 256 MET A N 1
ATOM 2059 C CA . MET A 1 256 ? -7.797 -3.377 29.691 1.00 55.03 256 MET A CA 1
ATOM 2060 C C . MET A 1 256 ? -6.958 -2.552 30.638 1.00 55.03 256 MET A C 1
ATOM 2062 O O . MET A 1 256 ? -5.945 -1.993 30.217 1.00 55.03 256 MET A O 1
ATOM 2066 N N . LYS A 1 257 ? -7.336 -2.531 31.913 1.00 57.91 257 LYS A N 1
ATOM 2067 C CA . LYS A 1 257 ? -6.487 -2.011 32.980 1.00 57.91 257 LYS A CA 1
ATOM 2068 C C . LYS A 1 257 ? -5.825 -3.194 33.686 1.00 57.91 257 LYS A C 1
ATOM 2070 O O . LYS A 1 257 ? -6.498 -4.114 34.146 1.00 57.91 257 LYS A O 1
ATOM 2075 N N . MET A 1 258 ? -4.500 -3.179 33.760 1.00 56.75 258 MET A N 1
ATOM 2076 C CA . MET A 1 258 ? -3.713 -4.122 34.549 1.00 56.75 258 MET A CA 1
ATOM 2077 C C . MET A 1 258 ? -3.082 -3.378 35.715 1.00 56.75 258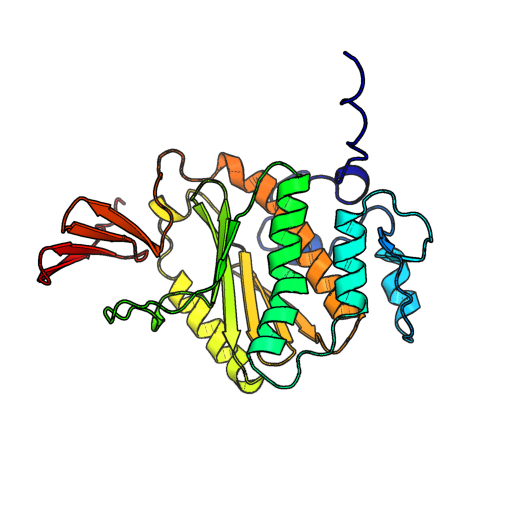 MET A C 1
ATOM 2079 O O . MET A 1 258 ? -2.381 -2.395 35.497 1.00 56.75 258 MET A O 1
ATOM 2083 N N . GLN A 1 259 ? -3.322 -3.838 36.939 1.00 55.16 259 GLN A N 1
ATOM 2084 C CA . GLN A 1 259 ? -2.730 -3.279 38.153 1.00 55.16 259 GLN A CA 1
ATOM 2085 C C . GLN A 1 259 ? -2.292 -4.445 39.042 1.00 55.16 259 GLN A C 1
ATOM 2087 O O . GLN A 1 259 ? -3.106 -5.307 39.350 1.00 55.16 259 GLN A O 1
ATOM 2092 N N . ASP A 1 260 ? -1.002 -4.535 39.375 1.00 55.28 260 ASP A N 1
ATOM 2093 C CA . ASP A 1 260 ? -0.435 -5.581 40.247 1.00 55.28 260 ASP A CA 1
ATOM 2094 C C . ASP A 1 260 ? -0.878 -7.021 39.886 1.00 55.28 260 ASP A C 1
ATOM 2096 O O . ASP A 1 260 ? -1.238 -7.825 40.741 1.00 55.28 260 ASP A O 1
ATOM 2100 N N . LYS A 1 261 ? -0.853 -7.348 38.582 1.00 52.44 261 LYS A N 1
ATOM 2101 C CA . LYS A 1 261 ? -1.319 -8.618 37.969 1.00 52.44 261 LYS A CA 1
ATOM 2102 C C . LYS A 1 261 ? -2.835 -8.882 38.012 1.00 52.44 261 LYS A C 1
ATOM 2104 O O . LYS A 1 261 ? -3.269 -9.913 37.500 1.00 52.44 261 LYS A O 1
ATOM 2109 N N . ILE A 1 262 ? -3.646 -7.962 38.524 1.00 50.28 262 ILE A N 1
ATOM 2110 C CA . ILE A 1 262 ? -5.109 -8.006 38.409 1.00 50.28 262 ILE A CA 1
ATOM 2111 C C . ILE A 1 262 ? -5.506 -7.405 37.057 1.00 50.28 262 ILE A C 1
ATOM 2113 O O . ILE A 1 262 ? -5.117 -6.281 36.733 1.00 50.28 262 ILE A O 1
ATOM 2117 N N . LYS A 1 263 ? -6.264 -8.164 36.256 1.00 54.16 263 LYS A N 1
ATOM 2118 C CA . LYS A 1 263 ? -6.830 -7.718 34.973 1.00 54.16 263 LYS A CA 1
ATOM 2119 C C . LYS A 1 263 ? -8.281 -7.290 35.181 1.00 54.16 263 LYS A C 1
ATOM 2121 O O . LYS A 1 263 ? -9.084 -8.111 35.618 1.00 54.16 263 LYS A O 1
ATOM 2126 N N . SER A 1 264 ? -8.625 -6.054 34.827 1.00 59.03 264 SER A N 1
ATOM 2127 C CA . SER A 1 264 ? -10.017 -5.609 34.709 1.00 59.03 264 SER A CA 1
ATOM 2128 C C . SER A 1 264 ? -10.325 -5.186 33.273 1.00 59.03 264 SER A C 1
ATOM 2130 O O . SER A 1 264 ? -9.529 -4.502 32.620 1.00 59.03 264 SER A O 1
ATOM 2132 N N . PHE A 1 265 ? -11.477 -5.634 32.775 1.00 51.88 265 PHE A N 1
ATOM 2133 C CA . PHE A 1 265 ? -11.977 -5.322 31.441 1.00 51.88 265 PHE A CA 1
ATOM 2134 C C . PHE A 1 265 ? -13.087 -4.291 31.558 1.00 51.88 265 PHE A C 1
ATOM 2136 O O . PHE A 1 265 ? -13.990 -4.442 32.380 1.00 51.88 265 PHE A O 1
ATOM 2143 N N . HIS A 1 266 ? -13.008 -3.262 30.727 1.00 55.22 266 HIS A N 1
ATOM 2144 C CA . HIS A 1 266 ? -14.041 -2.248 30.622 1.00 55.22 266 HIS A CA 1
ATOM 2145 C C . HIS A 1 266 ? -14.418 -2.108 29.148 1.00 55.22 266 HIS A C 1
ATOM 2147 O O . HIS A 1 266 ? -13.564 -1.809 28.306 1.00 55.22 266 HIS A O 1
ATOM 2153 N N . GLU A 1 267 ? -15.682 -2.393 28.843 1.00 52.94 267 GLU A N 1
ATOM 2154 C CA . GLU A 1 267 ? -16.265 -2.150 27.526 1.00 52.94 267 GLU A CA 1
ATOM 2155 C C . GLU A 1 267 ? -16.497 -0.657 27.321 1.00 52.94 267 GLU A C 1
ATOM 2157 O O . GLU A 1 267 ? -16.696 0.107 28.268 1.00 52.94 267 GLU A O 1
ATOM 2162 N N . ILE A 1 268 ? -16.397 -0.237 26.065 1.00 54.38 268 ILE A N 1
ATOM 2163 C CA . ILE A 1 268 ? -16.718 1.128 25.671 1.00 54.38 268 ILE A CA 1
ATOM 2164 C C . ILE A 1 268 ? -18.188 1.118 25.280 1.00 54.38 268 ILE A C 1
ATOM 2166 O O . ILE A 1 268 ? -18.525 0.666 24.186 1.00 54.38 268 ILE A O 1
ATOM 2170 N N . ASP A 1 269 ? -19.044 1.598 26.180 1.00 41.16 269 ASP A N 1
ATOM 2171 C CA . ASP A 1 269 ? -20.466 1.753 25.896 1.00 41.16 269 ASP A CA 1
ATOM 2172 C C . ASP A 1 269 ? -20.659 2.677 24.686 1.00 41.16 269 ASP A C 1
ATOM 2174 O O . ASP A 1 269 ? -20.069 3.759 24.583 1.00 41.16 269 ASP A O 1
ATOM 2178 N N . HIS A 1 270 ? -21.468 2.213 23.735 1.00 41.00 270 HIS A N 1
ATOM 2179 C CA . HIS A 1 270 ? -21.781 2.930 22.508 1.00 41.00 270 HIS A CA 1
ATOM 2180 C C . HIS A 1 270 ? -22.488 4.251 22.836 1.00 41.00 270 HIS A C 1
ATOM 2182 O O . HIS A 1 270 ? -23.626 4.252 23.300 1.00 41.00 270 HIS A O 1
ATOM 2188 N N . VAL A 1 271 ? -21.835 5.382 22.560 1.00 33.72 271 VAL A N 1
ATOM 2189 C CA . VAL A 1 271 ? -22.537 6.666 22.468 1.00 33.72 271 VAL A CA 1
ATOM 2190 C C . VAL A 1 271 ? -23.228 6.683 21.106 1.00 33.72 271 VAL A C 1
ATOM 2192 O O . VAL A 1 271 ? -22.564 6.786 20.073 1.00 33.72 271 VAL A O 1
ATOM 2195 N N . SER A 1 272 ? -24.541 6.458 21.143 1.00 32.28 272 SER A N 1
ATOM 2196 C CA . SER A 1 272 ? -25.493 6.532 20.027 1.00 32.28 272 SER A CA 1
ATOM 2197 C C . SER A 1 272 ? -25.559 7.914 19.395 1.00 32.28 272 SER A C 1
ATOM 2199 O O . SER A 1 272 ? -25.581 8.887 20.185 1.00 32.28 272 SER A O 1
#

Solvent-accessible surface area (backbone atoms only — not comparable to full-atom values): 15283 Å² total; per-residue (Å²): 144,85,88,85,88,87,82,76,81,47,66,49,72,36,55,57,71,61,94,62,70,72,53,83,85,51,38,51,64,54,29,65,51,64,40,78,47,45,42,38,18,77,57,81,81,91,53,94,58,50,77,80,38,51,55,51,40,38,77,35,100,66,56,95,48,64,72,62,22,50,45,51,33,45,30,63,69,52,68,54,44,56,86,54,69,67,46,31,50,54,44,50,33,56,32,39,51,48,33,33,36,53,48,16,47,75,70,72,57,56,35,52,71,48,62,72,68,79,74,88,57,94,76,78,61,70,87,70,56,55,50,31,39,27,30,44,80,46,26,63,49,34,41,28,23,71,36,73,49,54,88,39,36,66,55,25,45,51,53,49,51,61,66,51,72,63,78,41,55,80,57,44,22,73,53,92,66,39,45,32,33,30,31,12,41,41,35,40,32,45,28,35,80,85,46,83,59,48,81,29,51,41,72,39,54,67,35,25,43,50,41,33,41,30,25,44,34,50,44,44,48,50,65,62,42,61,88,35,46,47,90,85,45,90,65,35,72,73,38,75,49,77,58,90,73,33,37,40,35,33,67,76,59,37,40,38,43,33,44,88,88,45,79,47,82,42,74,68,78,82,85,126

Sequence (272 aa):
QEFLTNKNEDIEAFFPKFIKLPNVEELNDLLQTPPTQPIEVREQVLDSDLAKLKKYIIRSPRVSIPELSRLFDGAITSPSPSGSVANRHITWDLLVKIPLEVVSSLFHIKIICDRDKQDLSTATIRLKRPDLFGWLKSALVFKGEEKEALEDIAKAEHELLNKAKLWNLLYFGNLQYIFAYVAAGNFIRSLNIKVVSQDFDLSLVVDRILTVVTSINITRCLLHFIPQLPTNMPYPIYSVIKRGTCEVRFDGSVFMKMQDKIKSFHEIDHVS

pLDDT: mean 77.76, std 16.58, range [32.28, 96.25]

Nearest PDB structures (foldseek):
  7lo5-assembly1_B  TM=5.223E-01  e=3.708E-01  Deinococcus wulumuqiensis
  8afw-assembly1_B  TM=3.376E-01  e=1.059E+00  Saccharomyces cerevisiae
  5o51-assembly1_A  TM=2.522E-01  e=6.456E+00  Aspergillus fumigatus Af293
  7k7b-assembly1_B  TM=3.386E-01  e=9.710E+00  Corynebacterium diphtheriae